Protein AF-A0AAP2CJ19-F1 (afdb_monomer)

Organism: NCBI:txid702568

Solvent-accessible surface area (backbone atoms only — not comparable to full-atom values): 12637 Å² total; per-residue (Å²): 129,87,70,61,45,78,48,34,38,37,46,25,40,39,57,85,52,49,66,70,51,48,59,54,48,52,52,53,40,70,70,36,53,67,52,98,90,29,57,33,30,54,42,78,73,46,81,58,91,52,36,44,32,30,33,43,37,36,56,43,82,47,69,47,81,44,74,40,79,89,79,72,40,82,42,74,44,79,44,80,45,79,46,76,34,43,39,38,32,34,41,86,78,20,32,40,38,37,44,53,56,86,84,48,48,72,70,49,51,59,52,55,46,66,70,47,51,85,86,36,56,81,44,74,44,83,42,29,32,45,56,44,52,64,40,49,72,76,48,92,62,49,71,44,50,44,36,42,31,28,54,73,37,72,45,96,88,68,52,70,38,75,43,70,53,75,41,92,45,55,70,59,54,53,54,49,46,73,74,45,34,85,37,33,40,32,33,35,35,36,39,46,51,98,89,47,64,38,37,37,38,27,20,62,86,35,44,41,36,42,36,26,42,70,93,50,42,69,61,54,48,52,56,49,52,54,52,73,72,109

Radius of gyration: 21.43 Å; Cα contacts (8 Å, |Δi|>4): 425; chains: 1; bounding box: 59×50×61 Å

Mean predicted aligned error: 6.61 Å

pLDDT: mean 88.13, std 7.91, range [45.91, 95.94]

Sequence (230 aa):
MDDFQTYTLFIFEIDSLSHEDISSLHDQFNSTNISHSFDYEFQKLMLSRSSLSGTLIKRTITSLKYFDIEEKIFSNRTIEIFSEVEFDIDTLNNLLIIYGSSVDIPKFKGVFKRILTKGKSLTPLNISPYVIYNKIKLTSIFFKIYKMSIQAYKHTEGAIGMFKPDISKNQIAKNLFEEYKHDVTKCLIYFTYDNFEFYTNFSKTGNLQIRCHEDDFLEIQKILIKTLII

Secondary structure (DSSP, 8-state):
----EEEEEEEEEESS--HHHHHHHHHHHHT--SSSS-SEEEEEEEE-SSEEEEEEEEEEEEEEEEEETTTTEEEEEEEEEEEEEEEEEETTTTEEEEES-TTTHHHHHHHHHHHHTTT--EEE----HHHHHHHHTTSS-EEEEEEEEEEEEE-TTS-EEEE--B-SSHHHHHHHHHHHGGGEEEEEEEEEETTEEEEEEEETTSEEEEEE-TTTHHHHHHHHHHHHH-

Foldseek 3Di:
DADKDKWKKWKKAKPQDDQVNQVVLLVVQCVDDCDPVAQKHWPPWDDDSFKTKTKIKGKDWDWDWDQDPVVRDTDTDIDIDIDMWIWMQGNVLRMIMIIDDPVCCVVCVVVCCVSSVPPMDIGTQQQAPLLLVVLVVVDPWDKDWFKWWFAFDADPVGDTGIDIDGDPDVVVVVVCCVVRPRRTAKIWMWTDDPNFTWIWMTGRVRMIMIIGDPVCVVVVVVVSVVSSSD

Nearest PDB structures (foldseek):
  6yfb-assembly1_AA  TM=2.783E-01  e=5.026E-01  Leviviridae sp.
  3ub1-assembly1_A  TM=2.017E-01  e=8.132E-02  Clostridium perfringens
  6i97-assembly1_A  TM=2.271E-01  e=4.830E+00  Pseudomonas aeruginosa
  8a60-assembly1_A  TM=2.333E-01  e=9.899E+00  Escherichia coli K-12

Structure (mmCIF, N/CA/C/O backbone):
data_AF-A0AAP2CJ19-F1
#
_entry.id   AF-A0AAP2CJ19-F1
#
loop_
_atom_site.group_PDB
_atom_site.id
_atom_site.type_symbol
_atom_site.label_atom_id
_atom_site.label_alt_id
_atom_site.label_comp_id
_atom_site.label_asym_id
_atom_site.label_entity_id
_atom_site.label_seq_id
_atom_site.pdbx_PDB_ins_code
_atom_site.Cartn_x
_atom_site.Cartn_y
_atom_site.Cartn_z
_atom_site.occupancy
_atom_site.B_iso_or_equiv
_atom_site.auth_seq_id
_atom_site.auth_comp_id
_atom_site.auth_asym_id
_atom_site.auth_atom_id
_atom_site.pdbx_PDB_model_num
ATOM 1 N N . MET A 1 1 ? -15.961 -22.041 -0.976 1.00 45.91 1 MET A N 1
ATOM 2 C CA . MET A 1 1 ? -14.587 -21.655 -0.607 1.00 45.91 1 MET A CA 1
ATOM 3 C C . MET A 1 1 ? -14.540 -20.194 -0.980 1.00 45.91 1 MET A C 1
ATOM 5 O O . MET A 1 1 ? -14.604 -19.918 -2.167 1.00 45.91 1 MET A O 1
ATOM 9 N N . ASP A 1 2 ? -14.655 -19.290 -0.011 1.00 58.12 2 ASP A N 1
ATOM 10 C CA . ASP A 1 2 ? -14.785 -17.864 -0.324 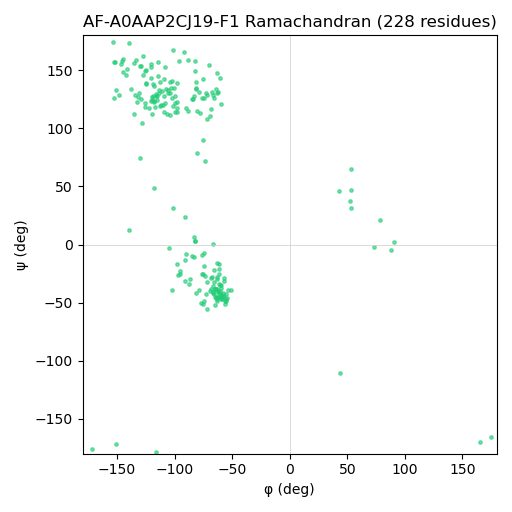1.00 58.12 2 ASP A CA 1
ATOM 11 C C . ASP A 1 2 ? -13.449 -17.378 -0.880 1.00 58.12 2 ASP A C 1
ATOM 13 O O . ASP A 1 2 ? -12.431 -17.389 -0.180 1.00 58.12 2 ASP A O 1
ATOM 17 N N . ASP A 1 3 ? -13.440 -17.058 -2.172 1.00 77.94 3 ASP A N 1
ATOM 18 C CA . ASP A 1 3 ? -12.224 -16.793 -2.935 1.00 77.94 3 ASP A CA 1
ATOM 19 C C . ASP A 1 3 ? -11.762 -15.356 -2.667 1.00 77.94 3 ASP A C 1
ATOM 21 O O . ASP A 1 3 ? -12.052 -14.411 -3.398 1.00 77.94 3 ASP A O 1
ATOM 25 N N . PHE A 1 4 ? -11.127 -15.175 -1.510 1.00 88.94 4 PHE A N 1
ATOM 26 C CA . PHE A 1 4 ? -10.546 -13.905 -1.092 1.00 88.94 4 PHE A CA 1
ATOM 27 C C . PHE A 1 4 ? -9.106 -13.805 -1.604 1.00 88.94 4 PHE A C 1
ATOM 29 O O . PHE A 1 4 ? -8.225 -14.525 -1.118 1.00 88.94 4 PHE A O 1
ATOM 36 N N . GLN A 1 5 ? -8.843 -12.852 -2.493 1.00 93.06 5 GLN A N 1
ATOM 37 C CA . GLN A 1 5 ? -7.500 -12.493 -2.948 1.00 93.06 5 GLN A CA 1
ATOM 38 C C . GLN A 1 5 ? -6.876 -11.433 -2.038 1.00 93.06 5 GLN A C 1
ATOM 40 O O . GLN A 1 5 ? -7.577 -10.752 -1.295 1.00 93.06 5 GLN A O 1
ATOM 45 N N . THR A 1 6 ? -5.543 -11.320 -2.037 1.00 93.81 6 THR A N 1
ATOM 46 C CA . THR A 1 6 ? -4.819 -10.298 -1.260 1.00 93.81 6 THR A CA 1
ATOM 47 C C . THR A 1 6 ? -4.056 -9.369 -2.189 1.00 93.81 6 THR A C 1
ATOM 49 O O . THR A 1 6 ? -3.103 -9.784 -2.842 1.00 93.81 6 THR A O 1
ATOM 52 N N . TYR A 1 7 ? -4.409 -8.093 -2.153 1.00 93.38 7 TYR A N 1
ATOM 53 C CA . TYR A 1 7 ? -3.763 -7.018 -2.889 1.00 93.38 7 TYR A CA 1
ATOM 54 C C . TYR A 1 7 ? -2.870 -6.226 -1.942 1.00 93.38 7 TYR A C 1
ATOM 56 O O . TYR A 1 7 ? -3.267 -5.911 -0.821 1.00 93.38 7 TYR A O 1
ATOM 64 N N . THR A 1 8 ? -1.649 -5.909 -2.367 1.00 92.56 8 THR A N 1
ATOM 65 C CA . THR A 1 8 ? -0.731 -5.061 -1.596 1.00 92.56 8 THR A CA 1
ATOM 66 C C . THR A 1 8 ? -0.475 -3.774 -2.364 1.00 92.56 8 THR A C 1
ATOM 68 O O . THR A 1 8 ? -0.054 -3.807 -3.516 1.00 92.56 8 THR A O 1
ATOM 71 N N . LEU A 1 9 ? -0.733 -2.650 -1.704 1.00 92.94 9 LEU A N 1
ATOM 72 C CA . LEU A 1 9 ? -0.681 -1.315 -2.267 1.00 92.94 9 LEU A CA 1
ATOM 73 C C . LEU A 1 9 ? 0.330 -0.467 -1.503 1.00 92.94 9 LEU A C 1
ATOM 75 O O . LEU A 1 9 ? 0.448 -0.535 -0.272 1.00 92.94 9 LEU A O 1
ATOM 79 N N . PHE A 1 10 ? 1.014 0.383 -2.254 1.00 91.50 10 PHE A N 1
ATOM 80 C CA . PHE A 1 10 ? 1.878 1.429 -1.739 1.00 91.50 10 PHE A CA 1
ATOM 81 C C . PHE A 1 10 ? 1.440 2.745 -2.339 1.00 91.50 10 PHE A C 1
ATOM 83 O O . PHE A 1 10 ? 1.397 2.892 -3.558 1.00 91.50 10 PHE A O 1
ATOM 90 N N . ILE A 1 11 ? 1.097 3.679 -1.465 1.00 92.12 11 ILE A N 1
ATOM 91 C CA . ILE A 1 11 ? 0.468 4.932 -1.853 1.00 92.12 11 ILE A CA 1
ATOM 92 C C . ILE A 1 11 ? 1.446 6.058 -1.556 1.00 92.12 11 ILE A C 1
ATOM 94 O O . ILE A 1 11 ? 2.009 6.144 -0.461 1.00 92.12 11 ILE A O 1
ATOM 98 N N . PHE A 1 12 ? 1.652 6.909 -2.547 1.00 91.12 12 PHE A N 1
ATOM 99 C CA . PHE A 1 12 ? 2.496 8.083 -2.465 1.00 91.12 12 PHE A CA 1
ATOM 100 C C . PHE A 1 12 ? 1.680 9.308 -2.852 1.00 91.12 12 PHE A C 1
ATOM 102 O O . PHE A 1 12 ? 0.918 9.261 -3.810 1.00 91.12 12 PHE A O 1
ATOM 109 N N . GLU A 1 13 ? 1.868 10.398 -2.130 1.00 91.31 13 GLU A N 1
ATOM 110 C CA . GLU A 1 13 ? 1.397 11.718 -2.519 1.00 91.31 13 GLU A CA 1
ATOM 111 C C . GLU A 1 13 ? 2.392 12.317 -3.517 1.00 91.31 13 GLU A C 1
ATOM 113 O O . GLU A 1 13 ? 3.613 12.152 -3.382 1.00 91.31 13 GLU A O 1
ATOM 118 N N . ILE A 1 14 ? 1.858 12.990 -4.531 1.00 90.12 14 ILE A N 1
ATOM 119 C CA . ILE A 1 14 ? 2.620 13.771 -5.497 1.00 90.12 14 ILE A CA 1
ATOM 120 C C . ILE A 1 14 ? 2.266 15.244 -5.303 1.00 90.12 14 ILE A C 1
ATOM 122 O O . ILE A 1 14 ? 1.095 15.605 -5.255 1.00 90.12 14 ILE A O 1
ATOM 126 N N . ASP A 1 15 ? 3.260 16.123 -5.238 1.00 85.31 15 ASP A N 1
ATOM 127 C CA . ASP A 1 15 ? 2.973 17.551 -5.077 1.00 85.31 15 ASP A CA 1
ATOM 128 C C . ASP A 1 15 ? 2.299 18.144 -6.325 1.00 85.31 15 ASP A C 1
ATOM 130 O O . ASP A 1 15 ? 2.922 18.245 -7.381 1.00 85.31 15 ASP A O 1
ATOM 134 N N . SER A 1 16 ? 1.060 18.625 -6.178 1.00 74.38 16 SER A N 1
ATOM 135 C CA . SER A 1 16 ? 0.355 19.493 -7.137 1.00 74.38 16 SER A CA 1
ATOM 136 C C . SER A 1 16 ? 0.297 18.956 -8.576 1.00 74.38 16 SER A C 1
ATOM 138 O O . SER A 1 16 ? 0.867 19.576 -9.473 1.00 74.38 16 SER A O 1
ATOM 140 N N . LEU A 1 17 ? -0.376 17.833 -8.836 1.00 80.31 17 LEU A N 1
ATOM 141 C CA . LEU A 1 17 ? -0.548 17.291 -10.189 1.00 80.31 17 LEU A CA 1
ATOM 142 C C . LEU A 1 17 ? -1.721 17.973 -10.918 1.00 80.31 17 LEU A C 1
ATOM 144 O O . LEU A 1 17 ? -2.840 18.037 -10.420 1.00 80.31 17 LEU A O 1
ATOM 148 N N . SER A 1 18 ? -1.474 18.482 -12.121 1.00 73.00 18 SER A N 1
ATOM 149 C CA . SER A 1 18 ? -2.501 19.036 -13.009 1.00 73.00 18 SER A CA 1
ATOM 150 C C . SER A 1 18 ? -2.888 18.044 -14.111 1.00 73.00 18 SER A C 1
ATOM 152 O O . SER A 1 18 ? -2.203 17.050 -14.351 1.00 73.00 18 SER A O 1
ATOM 154 N N . HIS A 1 19 ? -3.979 18.312 -14.832 1.00 71.44 19 HIS A N 1
ATOM 155 C CA . HIS A 1 19 ? -4.336 17.494 -15.997 1.00 71.44 19 HIS A CA 1
ATOM 156 C C . HIS A 1 19 ? -3.268 17.583 -17.107 1.00 71.44 19 HIS A C 1
ATOM 158 O O . HIS A 1 19 ? -2.953 16.571 -17.734 1.00 71.44 19 HIS A O 1
ATOM 164 N N . GLU A 1 20 ? -2.678 18.761 -17.330 1.00 73.62 20 GLU A N 1
ATOM 165 C CA . GLU A 1 20 ? -1.582 18.939 -18.295 1.00 73.62 20 GLU A CA 1
ATOM 166 C C . GLU A 1 20 ? -0.354 18.094 -17.919 1.00 73.62 20 GLU A C 1
ATOM 168 O O . GLU A 1 20 ? 0.309 17.538 -18.799 1.00 73.62 20 GLU A O 1
ATOM 173 N N . ASP A 1 21 ? -0.107 17.915 -16.615 1.00 79.25 21 ASP A N 1
ATOM 174 C CA . ASP A 1 21 ? 0.949 17.029 -16.126 1.00 79.25 21 ASP A CA 1
ATOM 175 C C . ASP A 1 21 ? 0.695 15.569 -16.538 1.00 79.25 21 ASP A C 1
ATOM 177 O O . ASP A 1 21 ? 1.641 14.905 -16.953 1.00 79.25 21 ASP A O 1
ATOM 181 N N . ILE A 1 22 ? -0.549 15.062 -16.500 1.00 82.50 22 ILE A N 1
ATOM 182 C CA . ILE A 1 22 ? -0.827 13.670 -16.905 1.00 82.50 22 ILE A CA 1
ATOM 183 C C . ILE A 1 22 ? -0.499 13.444 -18.383 1.00 82.50 22 ILE A C 1
ATOM 185 O O . ILE A 1 22 ? 0.167 12.461 -18.700 1.00 82.50 22 ILE A O 1
ATOM 189 N N . SER A 1 23 ? -0.961 14.307 -19.293 1.00 84.25 23 SER A N 1
ATOM 190 C CA . SER A 1 23 ? -0.711 14.104 -20.730 1.00 84.25 23 SER A CA 1
ATOM 191 C C . SER A 1 23 ? 0.791 14.116 -21.029 1.00 84.25 23 SER A C 1
ATOM 193 O O . SER A 1 23 ? 1.296 13.242 -21.728 1.00 84.25 23 SER A O 1
ATOM 195 N N . SER A 1 24 ? 1.525 15.041 -20.403 1.00 84.94 24 SER A N 1
ATOM 196 C CA . SER A 1 24 ? 2.988 15.092 -20.480 1.00 84.94 24 SER A CA 1
ATOM 197 C C . SER A 1 24 ? 3.651 13.835 -19.902 1.00 84.94 24 SER A C 1
ATOM 199 O O . SER A 1 24 ? 4.607 13.319 -20.480 1.00 84.94 24 SER A O 1
ATOM 201 N N . LEU A 1 25 ? 3.146 13.305 -18.782 1.00 86.62 25 LEU A N 1
ATOM 202 C CA . LEU A 1 25 ? 3.643 12.062 -18.185 1.00 86.62 25 LEU A CA 1
ATOM 203 C C . LEU A 1 25 ? 3.369 10.849 -19.070 1.00 86.62 25 LEU A C 1
ATOM 205 O O . LEU A 1 25 ? 4.248 10.008 -19.218 1.00 86.62 25 LEU A O 1
ATOM 209 N N . HIS A 1 26 ? 2.192 10.772 -19.687 1.00 88.88 26 HIS A N 1
ATOM 210 C CA . HIS A 1 26 ? 1.846 9.710 -20.624 1.00 88.88 26 HIS A CA 1
ATOM 211 C C . HIS A 1 26 ? 2.813 9.689 -21.816 1.00 88.88 26 HIS A C 1
ATOM 213 O O . HIS A 1 26 ? 3.335 8.629 -22.166 1.00 88.88 26 HIS A O 1
ATOM 219 N N . ASP A 1 27 ? 3.124 10.850 -22.396 1.00 86.75 27 ASP A N 1
ATOM 220 C CA . ASP A 1 27 ? 4.087 10.950 -23.498 1.00 86.75 27 ASP A CA 1
ATOM 221 C C . ASP A 1 27 ? 5.510 10.585 -23.049 1.00 86.75 27 ASP A C 1
ATOM 223 O O . ASP A 1 27 ? 6.212 9.830 -23.727 1.00 86.75 27 ASP A O 1
ATOM 227 N N . GLN A 1 28 ? 5.930 11.050 -21.867 1.00 85.06 28 GLN A N 1
ATOM 228 C CA . GLN A 1 28 ? 7.221 10.682 -21.281 1.00 85.06 28 GLN A CA 1
ATOM 229 C C . GLN A 1 28 ? 7.321 9.171 -21.033 1.00 85.06 28 GLN A C 1
ATOM 231 O O . GLN A 1 28 ? 8.327 8.559 -21.396 1.00 85.06 28 GLN A O 1
ATOM 236 N N . PHE A 1 29 ? 6.283 8.548 -20.473 1.00 88.31 29 PHE A N 1
ATOM 237 C CA . PHE A 1 29 ? 6.252 7.109 -20.221 1.00 88.31 29 PHE A CA 1
ATOM 238 C C . PHE A 1 29 ? 6.315 6.314 -21.529 1.00 88.31 29 PHE A C 1
ATOM 240 O O . PHE A 1 29 ? 7.146 5.416 -21.628 1.00 88.31 29 PHE A O 1
ATOM 247 N N . ASN A 1 30 ? 5.549 6.699 -22.558 1.00 85.94 30 ASN A N 1
ATOM 248 C CA . ASN A 1 30 ? 5.613 6.074 -23.888 1.00 85.94 30 ASN A CA 1
ATOM 249 C C . ASN A 1 30 ? 6.974 6.241 -24.578 1.00 85.94 30 ASN A C 1
ATOM 251 O O . ASN A 1 30 ? 7.381 5.395 -25.370 1.00 85.94 30 ASN A O 1
ATOM 255 N N . SER A 1 31 ? 7.693 7.329 -24.291 1.00 82.75 31 SER A N 1
ATOM 256 C CA . SER A 1 31 ? 9.038 7.548 -24.834 1.00 82.75 31 SER A CA 1
ATOM 257 C C . SER A 1 31 ? 10.122 6.711 -24.139 1.00 82.75 31 SER A C 1
ATOM 259 O O . SER A 1 31 ? 11.263 6.676 -24.605 1.00 82.75 31 SER A O 1
ATOM 261 N N . THR A 1 32 ? 9.790 6.040 -23.029 1.00 80.50 32 THR A N 1
ATOM 262 C CA . THR A 1 32 ? 10.762 5.293 -22.229 1.00 80.50 32 THR A CA 1
ATOM 263 C C . THR A 1 32 ? 10.731 3.807 -22.569 1.00 80.50 32 THR A C 1
ATOM 265 O O . THR A 1 32 ? 9.765 3.117 -22.262 1.00 80.50 32 THR A O 1
ATOM 268 N N . ASN A 1 33 ? 11.825 3.304 -23.143 1.00 77.44 33 ASN A N 1
ATOM 269 C CA . ASN A 1 33 ? 12.000 1.893 -23.496 1.00 77.44 33 ASN A CA 1
ATOM 270 C C . ASN A 1 33 ? 13.274 1.318 -22.871 1.00 77.44 33 ASN A C 1
ATOM 272 O O . ASN A 1 33 ? 14.279 2.033 -22.732 1.00 77.44 33 ASN A O 1
ATOM 276 N N . ILE A 1 34 ? 13.262 0.012 -22.570 1.00 73.44 34 ILE A N 1
ATOM 277 C CA . ILE A 1 34 ? 14.457 -0.694 -22.100 1.00 73.44 34 ILE A CA 1
ATOM 278 C C . ILE A 1 34 ? 15.545 -0.583 -23.175 1.00 73.44 34 ILE A C 1
ATOM 280 O O . ILE A 1 34 ? 15.378 -0.987 -24.323 1.00 73.44 34 ILE A O 1
ATOM 284 N N . SER A 1 35 ? 16.681 -0.007 -22.800 1.00 71.56 35 SER A N 1
ATOM 285 C CA . SER A 1 35 ? 17.804 0.287 -23.693 1.00 71.56 35 SER A CA 1
ATOM 286 C C . SER A 1 35 ? 19.122 0.260 -22.912 1.00 71.56 35 SER A C 1
ATOM 288 O O . SER A 1 35 ? 19.161 -0.119 -21.742 1.00 71.56 35 SER A O 1
ATOM 290 N N . HIS A 1 36 ? 20.233 0.665 -23.531 1.00 60.06 36 HIS A N 1
ATOM 291 C CA . HIS A 1 36 ? 21.476 0.906 -22.786 1.00 60.06 36 HIS A CA 1
ATOM 292 C C . HIS A 1 36 ? 21.367 2.090 -21.810 1.00 60.06 36 HIS A C 1
ATOM 294 O O . HIS A 1 36 ? 22.142 2.172 -20.862 1.00 60.06 36 HIS A O 1
ATOM 300 N N . SER A 1 37 ? 20.418 3.004 -22.033 1.00 66.00 37 SER A N 1
ATOM 301 C CA . SER A 1 37 ? 20.230 4.209 -21.217 1.00 66.00 37 SER A CA 1
ATOM 302 C C . SER A 1 37 ? 19.177 4.032 -20.120 1.00 66.00 37 SER A C 1
ATOM 304 O O . SER A 1 37 ? 19.220 4.742 -19.114 1.00 66.00 37 SER A O 1
ATOM 306 N N . PHE A 1 38 ? 18.255 3.079 -20.287 1.00 71.00 38 PHE A N 1
ATOM 307 C CA . PHE A 1 38 ? 17.190 2.796 -19.328 1.00 71.00 38 PHE A CA 1
ATOM 308 C C . PHE A 1 38 ? 17.046 1.299 -19.076 1.00 71.00 38 PHE A C 1
ATOM 310 O O . PHE A 1 38 ? 16.849 0.514 -19.995 1.00 71.00 38 PHE A O 1
ATOM 317 N N . ASP A 1 39 ? 17.044 0.914 -17.805 1.00 86.25 39 ASP A N 1
ATOM 318 C CA . ASP A 1 39 ? 16.746 -0.458 -17.381 1.00 86.25 39 ASP A CA 1
ATOM 319 C C . ASP A 1 39 ? 15.253 -0.671 -17.094 1.00 86.25 39 ASP A C 1
ATOM 321 O O . ASP A 1 39 ? 14.888 -1.518 -16.281 1.00 86.25 39 ASP A O 1
ATOM 325 N N . TYR A 1 40 ? 14.374 0.145 -17.674 1.00 89.44 40 TYR A N 1
ATOM 326 C CA . TYR A 1 40 ? 12.936 0.062 -17.444 1.00 89.44 40 TYR A CA 1
ATOM 327 C C . TYR A 1 40 ? 12.129 0.564 -18.643 1.00 89.44 40 TYR A C 1
ATOM 329 O O . TYR A 1 40 ? 12.629 1.359 -19.436 1.00 89.44 40 TYR A O 1
ATOM 337 N N . GLU A 1 41 ? 10.881 0.117 -18.734 1.00 91.56 41 GLU A N 1
ATOM 338 C CA . GLU A 1 41 ? 9.890 0.549 -19.724 1.00 91.56 41 GLU A CA 1
ATOM 339 C C . GLU A 1 41 ? 8.486 0.558 -19.126 1.00 91.56 41 GLU A C 1
ATOM 341 O O . GLU A 1 41 ? 8.209 -0.137 -18.145 1.00 91.56 41 GLU A O 1
ATOM 346 N N . PHE A 1 42 ? 7.598 1.332 -19.741 1.00 91.12 42 PHE A N 1
ATOM 347 C CA . PHE A 1 42 ? 6.182 1.352 -19.402 1.00 91.12 42 PHE A CA 1
ATOM 348 C C . PHE A 1 42 ? 5.376 0.659 -20.495 1.00 91.12 42 PHE A C 1
ATOM 350 O O . PHE A 1 42 ? 5.562 0.918 -21.679 1.00 91.12 42 PHE A O 1
ATOM 357 N N . GLN A 1 43 ? 4.456 -0.207 -20.090 1.00 93.25 43 GLN A N 1
ATOM 358 C CA . GLN A 1 43 ? 3.565 -0.939 -20.978 1.00 93.25 43 GLN A CA 1
ATOM 359 C C . GLN A 1 43 ? 2.108 -0.754 -20.553 1.00 93.25 43 GLN A C 1
ATOM 361 O O . GLN A 1 43 ? 1.819 -0.377 -19.416 1.00 93.25 43 GLN A O 1
ATOM 366 N N . LYS A 1 44 ? 1.184 -1.062 -21.475 1.00 93.06 44 LYS A N 1
ATOM 367 C CA . LYS A 1 44 ? -0.271 -1.062 -21.231 1.00 93.06 44 LYS A CA 1
ATOM 368 C C . LYS A 1 44 ? -0.778 0.253 -20.615 1.00 93.06 44 LYS A C 1
ATOM 370 O O . LYS A 1 44 ? -1.652 0.243 -19.752 1.00 93.06 44 LYS A O 1
ATOM 375 N N . LEU A 1 45 ? -0.202 1.378 -21.039 1.00 93.62 45 LEU A N 1
ATOM 376 C CA . LEU A 1 45 ? -0.578 2.697 -20.543 1.00 93.62 45 LEU A CA 1
ATOM 377 C C . LEU A 1 45 ? -2.013 3.023 -20.961 1.00 93.62 45 LEU A C 1
ATOM 379 O O . LEU A 1 45 ? -2.358 2.962 -22.140 1.00 93.62 45 LEU A O 1
ATOM 383 N N . MET A 1 46 ? -2.838 3.370 -19.981 1.00 93.44 46 MET A N 1
ATOM 384 C CA . MET A 1 46 ? -4.229 3.763 -20.165 1.00 93.44 46 MET A CA 1
ATOM 385 C C . MET A 1 46 ? -4.413 5.158 -19.580 1.00 93.44 46 MET A C 1
ATOM 387 O O . MET A 1 46 ? -4.223 5.375 -18.383 1.00 93.44 46 MET A O 1
ATOM 391 N N . LEU A 1 47 ? -4.768 6.105 -20.445 1.00 91.00 47 LEU A N 1
ATOM 392 C CA . LEU A 1 47 ? -5.007 7.495 -20.083 1.00 91.00 47 LEU A CA 1
ATOM 393 C C . LEU A 1 47 ? -6.509 7.758 -19.950 1.00 91.00 47 LEU A C 1
ATOM 395 O O . LEU A 1 47 ? -7.280 7.500 -20.875 1.00 91.00 47 LEU A O 1
ATOM 399 N N . SER A 1 48 ? -6.915 8.329 -18.819 1.00 88.25 48 SER A N 1
ATOM 400 C CA . SER A 1 48 ? -8.249 8.887 -18.609 1.00 88.25 48 SER A CA 1
ATOM 401 C C . SER A 1 48 ? -8.170 10.402 -18.362 1.00 88.25 48 SER A C 1
ATOM 403 O O . SER A 1 48 ? -7.096 11.000 -18.394 1.00 88.25 48 SER A O 1
ATOM 405 N N . ARG A 1 49 ? -9.315 11.056 -18.115 1.00 82.44 49 ARG A N 1
ATOM 406 C CA . ARG A 1 49 ? -9.352 12.502 -17.807 1.00 82.44 49 ARG A CA 1
ATOM 407 C C . ARG A 1 49 ? -8.617 12.863 -16.518 1.00 82.44 49 ARG A C 1
ATOM 409 O O . ARG A 1 49 ? -8.177 13.995 -16.365 1.00 82.44 49 ARG A O 1
ATOM 416 N N . SER A 1 50 ? -8.546 11.937 -15.569 1.00 86.06 50 SER A N 1
ATOM 417 C CA . SER A 1 50 ? -7.990 12.216 -14.245 1.00 86.06 50 SER A CA 1
ATOM 418 C C . SER A 1 50 ? -7.124 11.092 -13.698 1.00 86.06 50 SER A C 1
ATOM 420 O O . SER A 1 50 ? -6.800 11.083 -12.513 1.00 86.06 50 SER A O 1
ATOM 422 N N . SER A 1 51 ? -6.767 10.132 -14.546 1.00 90.75 51 SER A N 1
ATOM 423 C CA . SER A 1 51 ? -5.872 9.061 -14.156 1.00 90.75 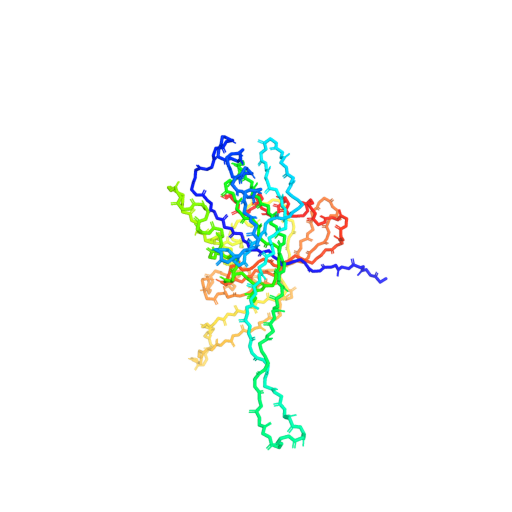51 SER A CA 1
ATOM 424 C C . SER A 1 51 ? -4.978 8.590 -15.292 1.00 90.75 51 SER A C 1
ATOM 426 O O . SER A 1 51 ? -5.314 8.724 -16.472 1.00 90.75 51 SER A O 1
ATOM 428 N N . LEU A 1 52 ? -3.837 8.026 -14.913 1.00 92.88 52 LEU A N 1
ATOM 429 C CA . LEU A 1 52 ? -2.916 7.328 -15.797 1.00 92.88 52 LEU A CA 1
ATOM 430 C C . LEU A 1 52 ? -2.472 6.040 -15.117 1.00 92.88 52 LEU A C 1
ATOM 432 O O . LEU A 1 52 ? -1.732 6.078 -14.135 1.00 92.88 52 LEU A O 1
ATOM 436 N N . SER A 1 53 ? -2.888 4.912 -15.678 1.00 94.88 53 SER A N 1
ATOM 437 C CA . SER A 1 53 ? -2.540 3.586 -15.179 1.00 94.88 53 SER A CA 1
ATOM 438 C C . SER A 1 53 ? -1.680 2.829 -16.181 1.00 94.88 53 SER A C 1
ATOM 440 O O . SER A 1 53 ? -1.727 3.094 -17.383 1.00 94.88 53 SER A O 1
ATOM 442 N N . GLY A 1 54 ? -0.922 1.847 -15.709 1.00 95.06 54 GLY A N 1
ATOM 443 C CA . GLY A 1 54 ? -0.184 0.946 -16.585 1.00 95.06 54 GLY A CA 1
ATOM 444 C C . GLY A 1 54 ? 0.709 -0.017 -15.823 1.00 95.06 54 GLY A C 1
ATOM 445 O O . GLY A 1 54 ? 0.607 -0.166 -14.605 1.00 95.06 54 GLY A O 1
ATOM 446 N N . THR A 1 55 ? 1.618 -0.655 -16.552 1.00 94.12 55 THR A N 1
ATOM 447 C CA . THR A 1 55 ? 2.603 -1.586 -16.001 1.00 94.12 55 THR A CA 1
ATOM 448 C C . THR A 1 55 ? 4.002 -1.022 -16.210 1.00 94.12 55 THR A C 1
ATOM 450 O O . THR A 1 55 ? 4.376 -0.667 -17.323 1.00 94.12 55 THR A O 1
ATOM 453 N N . LEU A 1 56 ? 4.796 -0.944 -15.148 1.00 92.25 56 LEU A N 1
ATOM 454 C CA . LEU A 1 56 ? 6.213 -0.612 -15.217 1.00 92.25 56 LEU A CA 1
ATOM 455 C C . LEU A 1 56 ? 7.025 -1.904 -15.139 1.00 92.25 56 LEU A C 1
ATOM 457 O O . LEU A 1 56 ? 6.950 -2.639 -14.156 1.00 92.25 56 LEU A O 1
ATOM 461 N N . ILE A 1 57 ? 7.838 -2.153 -16.158 1.00 91.50 57 ILE A N 1
ATOM 462 C CA . ILE A 1 57 ? 8.764 -3.280 -16.207 1.00 91.50 57 ILE A CA 1
ATOM 463 C C . ILE A 1 57 ? 10.164 -2.757 -15.931 1.00 91.50 57 ILE A C 1
ATOM 465 O O . ILE A 1 57 ? 10.616 -1.785 -16.531 1.00 91.50 57 ILE A O 1
ATOM 469 N N . LYS A 1 58 ? 10.875 -3.408 -15.015 1.00 88.81 58 LYS A N 1
ATOM 470 C CA . LYS A 1 58 ? 12.265 -3.112 -14.684 1.00 88.81 58 LYS A CA 1
ATOM 471 C C . LYS A 1 58 ? 13.139 -4.331 -14.925 1.00 88.81 58 LYS A C 1
ATOM 473 O O . LYS A 1 58 ? 12.936 -5.379 -14.310 1.00 88.81 58 LYS A O 1
ATOM 478 N N . ARG A 1 59 ? 14.162 -4.142 -15.750 1.00 89.00 59 ARG A N 1
ATOM 479 C CA . ARG A 1 59 ? 15.270 -5.069 -15.958 1.00 89.00 59 ARG A CA 1
ATOM 480 C C . ARG A 1 59 ? 16.297 -4.901 -14.840 1.00 89.00 59 ARG A C 1
ATOM 482 O O . ARG A 1 59 ? 16.682 -3.794 -14.476 1.00 89.00 59 ARG A O 1
ATOM 489 N N . THR A 1 60 ? 16.759 -6.014 -14.291 1.00 86.88 60 THR A N 1
ATOM 490 C CA . THR A 1 60 ? 17.864 -6.076 -13.333 1.00 86.88 60 THR A CA 1
ATOM 491 C C . THR A 1 60 ? 18.897 -7.061 -13.856 1.00 86.88 60 THR A C 1
ATOM 493 O O . THR A 1 60 ? 18.604 -8.245 -14.007 1.00 86.88 60 THR A O 1
ATOM 496 N N . ILE A 1 61 ? 20.110 -6.579 -14.119 1.00 87.88 61 ILE A N 1
ATOM 497 C CA . ILE A 1 61 ? 21.238 -7.428 -14.508 1.00 87.88 61 ILE A CA 1
ATOM 498 C C . ILE A 1 61 ? 21.871 -7.981 -13.230 1.00 87.88 61 ILE A C 1
ATOM 500 O O . ILE A 1 61 ? 22.220 -7.226 -12.322 1.00 87.8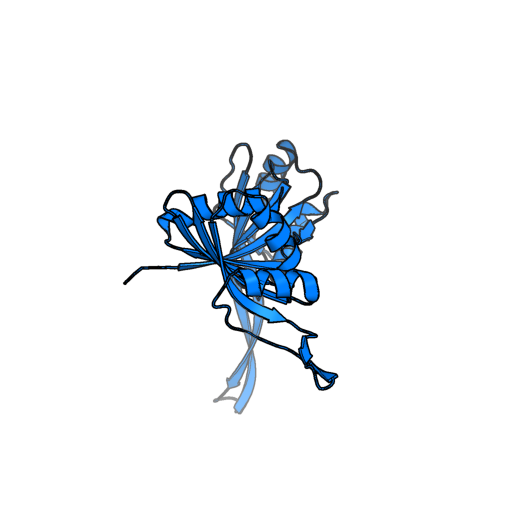8 61 ILE A O 1
ATOM 504 N N . THR A 1 62 ? 22.002 -9.301 -13.138 1.00 89.44 62 THR A N 1
ATOM 505 C CA . THR A 1 62 ? 22.634 -9.972 -11.997 1.00 89.44 62 THR A CA 1
ATOM 506 C C . THR A 1 62 ? 23.508 -11.135 -12.459 1.00 89.44 62 THR A C 1
ATOM 508 O O . THR A 1 62 ? 23.551 -11.463 -13.640 1.00 89.44 62 THR A O 1
ATOM 511 N N . SER A 1 63 ? 24.244 -11.750 -11.539 1.00 89.69 63 SER A N 1
ATOM 512 C CA . SER A 1 63 ? 25.128 -12.879 -11.826 1.00 89.69 63 SER A CA 1
ATOM 513 C C . SER A 1 63 ? 24.706 -14.102 -11.029 1.00 89.69 63 SER A C 1
ATOM 515 O O . SER A 1 63 ? 24.621 -14.042 -9.800 1.00 89.69 63 SER A O 1
ATOM 517 N N . LEU A 1 64 ? 24.512 -15.223 -11.715 1.00 90.50 64 LEU A N 1
ATOM 518 C CA . LEU A 1 64 ? 24.288 -16.517 -11.092 1.00 90.50 64 LEU A CA 1
ATOM 519 C C . LEU A 1 64 ? 25.606 -17.291 -11.052 1.00 90.50 64 LEU A C 1
ATOM 521 O O . LEU A 1 64 ? 26.236 -17.516 -12.088 1.00 90.50 64 LEU A O 1
ATOM 525 N N . LYS A 1 65 ? 26.024 -17.688 -9.847 1.00 91.19 65 LYS A N 1
ATOM 526 C CA . LYS A 1 65 ? 27.156 -18.599 -9.662 1.00 91.19 65 LYS A CA 1
ATOM 527 C C . LYS A 1 65 ? 26.719 -20.004 -10.033 1.00 91.19 65 LYS A C 1
ATOM 529 O O . LYS A 1 65 ? 25.752 -20.510 -9.468 1.00 91.19 65 LYS A O 1
ATOM 534 N N . TYR A 1 66 ? 27.450 -20.635 -10.935 1.00 89.81 66 TYR A N 1
ATOM 535 C CA . TYR A 1 66 ? 27.285 -22.046 -11.247 1.00 89.81 66 TYR A CA 1
ATOM 536 C C . TYR A 1 66 ? 28.644 -22.735 -11.199 1.00 89.81 66 TYR A C 1
ATOM 538 O O . TYR A 1 66 ? 29.690 -22.102 -11.348 1.00 89.81 66 TYR A O 1
ATOM 546 N N . PHE A 1 67 ? 28.625 -24.032 -10.921 1.00 92.56 67 PHE A N 1
ATOM 547 C CA . PHE A 1 67 ? 29.825 -24.847 -10.985 1.00 92.56 67 PHE A CA 1
ATOM 548 C C . PHE A 1 67 ? 29.945 -25.405 -12.399 1.00 92.56 67 PHE A C 1
ATOM 550 O O . PHE A 1 67 ? 29.053 -26.119 -12.859 1.00 92.56 67 PHE A O 1
ATOM 557 N N . ASP A 1 68 ? 31.015 -25.034 -13.089 1.00 89.94 68 ASP A N 1
ATOM 558 C CA . ASP A 1 68 ? 31.358 -25.600 -14.381 1.00 89.94 68 ASP A CA 1
ATOM 559 C C . ASP A 1 68 ? 31.984 -26.978 -14.150 1.00 89.94 68 ASP A C 1
ATOM 561 O O . ASP A 1 68 ? 33.035 -27.096 -13.518 1.00 89.94 68 ASP A O 1
ATOM 565 N N . ILE A 1 69 ? 31.297 -28.032 -14.590 1.00 89.44 69 ILE A N 1
ATOM 566 C CA . ILE A 1 69 ? 31.727 -29.414 -14.350 1.00 89.44 69 ILE A CA 1
ATOM 567 C C . ILE A 1 69 ? 32.953 -29.757 -15.208 1.00 89.44 69 ILE A C 1
ATOM 569 O O . ILE A 1 69 ? 33.794 -30.540 -14.762 1.00 89.44 69 ILE A O 1
ATOM 573 N N . GLU A 1 70 ? 33.066 -29.171 -16.403 1.00 91.88 70 GLU A N 1
ATOM 574 C CA . GLU A 1 70 ? 34.157 -29.441 -17.342 1.00 91.88 70 GLU A CA 1
ATOM 575 C C . GLU A 1 70 ? 35.445 -28.772 -16.858 1.00 91.88 70 GLU A C 1
ATOM 577 O O . GLU A 1 70 ? 36.475 -29.431 -16.706 1.00 91.88 70 GLU A O 1
ATOM 582 N N . GLU A 1 71 ? 35.353 -27.494 -16.495 1.00 91.31 71 GLU A N 1
ATOM 583 C CA . GLU A 1 71 ? 36.493 -26.698 -16.026 1.00 91.31 71 GLU A CA 1
ATOM 584 C C . GLU A 1 71 ? 36.765 -26.860 -14.516 1.00 91.31 71 GLU A C 1
ATOM 586 O O . GLU A 1 71 ? 37.793 -26.418 -14.005 1.00 91.31 71 GLU A O 1
ATOM 591 N N . LYS A 1 72 ? 35.858 -27.512 -13.772 1.00 90.69 72 LYS A N 1
ATOM 592 C CA . LYS A 1 72 ? 35.904 -27.696 -12.305 1.00 90.69 72 LYS A CA 1
ATOM 593 C C . LYS A 1 72 ? 36.067 -26.388 -11.518 1.00 90.69 72 LYS A C 1
ATOM 595 O O . LYS A 1 72 ? 36.645 -26.380 -10.427 1.00 90.69 72 LYS A O 1
ATOM 600 N N . ILE A 1 73 ? 35.536 -25.286 -12.040 1.00 93.75 73 ILE A N 1
ATOM 601 C CA . ILE A 1 73 ? 35.592 -23.957 -11.418 1.00 93.75 73 ILE A CA 1
ATOM 602 C C . ILE A 1 73 ? 34.193 -23.409 -11.147 1.00 93.75 73 ILE A C 1
ATOM 604 O O . ILE A 1 73 ? 33.216 -23.749 -11.812 1.00 93.75 73 ILE A O 1
ATOM 608 N N . PHE A 1 74 ? 34.094 -22.510 -10.169 1.00 91.06 74 PHE A N 1
ATOM 609 C CA . PHE A 1 74 ? 32.900 -21.687 -10.011 1.00 91.06 74 PHE A CA 1
ATOM 610 C C . PHE A 1 74 ? 32.953 -20.521 -10.997 1.00 91.06 74 PHE A C 1
ATOM 612 O O . PHE A 1 74 ? 33.798 -19.635 -10.868 1.00 91.06 74 PHE A O 1
ATOM 619 N N . SER A 1 75 ? 32.012 -20.510 -11.935 1.00 90.38 75 SER A N 1
ATOM 620 C CA . SER A 1 75 ? 31.859 -19.475 -12.953 1.00 90.38 75 SER A CA 1
ATOM 621 C C . SER A 1 75 ? 30.628 -18.615 -12.666 1.00 90.38 75 SER A C 1
ATOM 623 O O . SER A 1 75 ? 29.659 -19.048 -12.035 1.00 90.38 75 SER A O 1
ATOM 625 N N . ASN A 1 76 ? 30.663 -17.363 -13.121 1.00 91.19 76 ASN A N 1
ATOM 626 C CA . ASN A 1 76 ? 29.525 -16.453 -13.047 1.00 91.19 76 ASN A CA 1
ATOM 627 C C . ASN A 1 76 ? 28.870 -16.361 -14.421 1.00 91.19 76 ASN A C 1
ATOM 629 O O . ASN A 1 76 ? 29.522 -15.997 -15.396 1.00 91.19 76 ASN A O 1
ATOM 633 N N . ARG A 1 77 ? 27.565 -16.617 -14.485 1.00 89.50 77 ARG A N 1
ATOM 634 C CA . ARG A 1 77 ? 26.752 -16.308 -15.659 1.00 89.50 77 ARG A CA 1
ATOM 635 C C . ARG A 1 77 ? 25.967 -15.036 -15.395 1.00 89.50 77 ARG A C 1
ATOM 637 O O . ARG A 1 77 ? 25.154 -15.001 -14.472 1.00 89.50 77 ARG A O 1
ATOM 644 N N . THR A 1 78 ? 26.185 -14.008 -16.207 1.00 91.50 78 THR A N 1
ATOM 645 C CA . THR A 1 78 ? 25.316 -12.828 -16.208 1.00 91.50 78 THR A CA 1
ATOM 646 C C . THR A 1 78 ? 23.939 -13.229 -16.729 1.00 91.50 78 THR A C 1
ATOM 648 O O . THR A 1 78 ? 23.827 -13.866 -17.776 1.00 91.50 78 THR A O 1
ATOM 651 N N . ILE A 1 79 ? 22.900 -12.880 -15.980 1.00 90.56 79 ILE A N 1
ATOM 652 C CA . ILE A 1 79 ? 21.500 -13.099 -16.329 1.00 90.56 79 ILE A CA 1
ATOM 653 C C . ILE A 1 79 ? 20.722 -11.793 -16.179 1.00 90.56 79 ILE A C 1
ATOM 655 O O . ILE A 1 79 ? 21.076 -10.922 -15.380 1.00 90.56 79 ILE A O 1
ATOM 659 N N . GLU A 1 80 ? 19.638 -11.680 -16.932 1.00 90.25 80 GLU A N 1
ATOM 660 C CA . GLU A 1 80 ? 18.695 -10.572 -16.835 1.00 90.25 80 GLU A CA 1
ATOM 661 C C . GLU A 1 80 ? 17.421 -11.058 -16.145 1.00 90.25 80 GLU A C 1
ATOM 663 O O . GLU A 1 80 ? 16.863 -12.094 -16.506 1.00 90.25 80 GLU A O 1
ATOM 668 N N . ILE A 1 81 ? 16.972 -10.319 -15.133 1.00 88.88 81 ILE A N 1
ATOM 669 C CA . ILE A 1 81 ? 15.722 -10.577 -14.420 1.00 88.88 81 ILE A CA 1
ATOM 670 C C . ILE A 1 81 ? 14.788 -9.405 -14.675 1.00 88.88 81 ILE A C 1
ATOM 672 O O . ILE A 1 81 ? 15.150 -8.253 -14.428 1.00 88.88 81 ILE A O 1
ATOM 676 N N . PHE A 1 82 ? 13.577 -9.706 -15.126 1.00 88.62 82 PHE A N 1
ATOM 677 C CA . PHE A 1 82 ? 12.524 -8.721 -15.317 1.00 88.62 82 PHE A CA 1
ATOM 678 C C . PHE A 1 82 ? 11.556 -8.790 -14.140 1.00 88.62 82 PHE A C 1
ATOM 680 O O . PHE A 1 82 ? 11.176 -9.866 -13.687 1.00 88.62 82 PHE A O 1
ATOM 687 N N . SER A 1 83 ? 11.204 -7.622 -13.621 1.00 88.25 83 SER A N 1
ATOM 688 C CA . SER A 1 83 ? 10.186 -7.450 -12.588 1.00 88.25 83 SER A CA 1
ATOM 689 C C . SER A 1 83 ? 9.156 -6.465 -13.098 1.00 88.25 83 SER A C 1
ATOM 691 O O . SER A 1 83 ? 9.538 -5.451 -13.682 1.00 88.25 83 SER A O 1
ATOM 693 N N . GLU A 1 84 ? 7.887 -6.746 -12.857 1.00 90.56 84 GLU A N 1
ATOM 694 C CA . GLU A 1 84 ? 6.778 -5.902 -13.280 1.00 90.56 84 GLU A CA 1
ATOM 695 C C . GLU A 1 84 ? 5.961 -5.439 -12.081 1.00 90.56 84 GLU A C 1
ATOM 697 O O . GLU A 1 84 ? 5.949 -6.072 -11.023 1.00 90.56 84 GLU A O 1
ATOM 702 N N . VAL A 1 85 ? 5.324 -4.291 -12.247 1.00 91.94 85 VAL A N 1
ATOM 703 C CA . VAL A 1 85 ? 4.476 -3.683 -11.236 1.00 91.94 85 VAL A CA 1
ATOM 704 C C . VAL A 1 85 ? 3.398 -2.869 -11.922 1.00 91.94 85 VAL A C 1
ATOM 706 O O . VAL A 1 85 ? 3.677 -2.087 -12.832 1.00 91.94 85 VAL A O 1
ATOM 709 N N . GLU A 1 86 ? 2.163 -3.039 -11.481 1.00 93.88 86 GLU A N 1
ATOM 710 C CA . GLU A 1 86 ? 1.075 -2.178 -11.917 1.00 93.88 86 GLU A CA 1
ATOM 711 C C . GLU A 1 86 ? 1.086 -0.890 -11.101 1.00 93.88 86 GLU A C 1
ATOM 713 O O . GLU A 1 86 ? 1.480 -0.862 -9.928 1.00 93.88 86 GLU A O 1
ATOM 718 N N . PHE A 1 87 ? 0.646 0.197 -11.719 1.00 94.06 87 PHE A N 1
ATOM 719 C CA . PHE A 1 87 ? 0.503 1.474 -11.046 1.00 94.06 87 PHE A CA 1
ATOM 720 C C . PHE A 1 87 ? -0.709 2.242 -11.562 1.00 94.06 87 PHE A C 1
ATOM 722 O O . PHE A 1 87 ? -1.185 2.018 -12.675 1.00 94.06 87 PHE A O 1
ATOM 729 N N . ASP A 1 88 ? -1.157 3.184 -10.743 1.00 94.06 88 ASP A N 1
ATOM 730 C CA . ASP A 1 88 ? -2.173 4.170 -11.082 1.00 94.06 88 ASP A CA 1
ATOM 731 C C . ASP A 1 88 ? -1.763 5.540 -10.535 1.00 94.06 88 ASP A C 1
ATOM 733 O O . ASP A 1 88 ? -1.306 5.654 -9.395 1.00 94.06 88 ASP A O 1
ATOM 737 N N . ILE A 1 89 ? -1.877 6.575 -11.360 1.00 92.81 89 ILE A N 1
ATOM 738 C CA . ILE A 1 89 ? -1.678 7.973 -10.977 1.00 92.81 89 ILE A CA 1
ATOM 739 C C . ILE A 1 89 ? -3.042 8.645 -11.012 1.00 92.81 89 ILE A C 1
ATOM 741 O O . ILE A 1 89 ? -3.635 8.724 -12.080 1.00 92.81 89 ILE A O 1
ATOM 745 N N . ASP A 1 90 ? -3.500 9.173 -9.883 1.00 90.62 90 ASP A N 1
ATOM 746 C CA . ASP A 1 90 ? -4.775 9.876 -9.725 1.00 90.62 90 ASP A CA 1
ATOM 747 C C . ASP A 1 90 ? -4.522 11.375 -9.510 1.00 90.62 90 ASP A C 1
ATOM 749 O O . ASP A 1 90 ? -3.964 11.773 -8.484 1.00 90.62 90 ASP A O 1
ATOM 753 N N . THR A 1 91 ? -4.933 12.230 -10.455 1.00 87.81 91 THR A N 1
ATOM 754 C CA . THR A 1 91 ? -4.802 13.694 -10.303 1.00 87.81 91 THR A CA 1
ATOM 755 C C . THR A 1 91 ? -5.814 14.313 -9.369 1.00 87.81 91 THR A C 1
ATOM 757 O O . THR A 1 91 ? -5.537 15.380 -8.831 1.00 87.81 91 THR A O 1
ATOM 760 N N . LEU A 1 92 ? -6.986 13.706 -9.175 1.00 88.31 92 LEU A N 1
ATOM 761 C CA . LEU A 1 92 ? -8.002 14.294 -8.300 1.00 88.31 92 LEU A CA 1
ATOM 762 C C . LEU A 1 92 ? -7.497 14.322 -6.862 1.00 88.31 92 LEU A C 1
ATOM 764 O O . LEU A 1 92 ? -7.717 15.293 -6.142 1.00 88.31 92 LEU A O 1
ATOM 768 N N . ASN A 1 93 ? -6.788 13.263 -6.478 1.00 89.62 93 ASN A N 1
ATOM 769 C CA . ASN A 1 93 ? -6.236 13.092 -5.142 1.00 89.62 93 ASN A CA 1
ATOM 770 C C . ASN A 1 93 ? -4.718 13.318 -5.074 1.00 89.62 93 ASN A C 1
ATOM 772 O O . ASN A 1 93 ? -4.148 13.269 -3.987 1.00 89.62 93 ASN A O 1
ATOM 776 N N . ASN A 1 94 ? -4.067 13.583 -6.210 1.00 90.75 94 ASN A N 1
ATOM 777 C CA . ASN A 1 94 ? -2.615 13.708 -6.342 1.00 90.75 94 ASN A CA 1
ATOM 778 C C . ASN A 1 94 ? -1.849 12.494 -5.792 1.00 90.75 94 ASN A C 1
ATOM 780 O O . ASN A 1 94 ? -0.884 12.638 -5.040 1.00 90.75 94 ASN A O 1
ATOM 784 N N . LEU A 1 95 ? -2.284 11.288 -6.153 1.00 92.62 95 LEU A N 1
ATOM 785 C CA . LEU A 1 95 ? -1.706 10.046 -5.651 1.00 92.62 95 LEU A CA 1
ATOM 786 C C . LEU A 1 95 ? -1.019 9.243 -6.753 1.00 92.62 95 LEU A C 1
ATOM 788 O O . LEU A 1 95 ? -1.499 9.169 -7.877 1.00 92.62 95 LEU A O 1
ATOM 792 N N . LEU A 1 96 ? 0.077 8.578 -6.394 1.00 92.69 96 LEU A N 1
ATOM 793 C CA . LEU A 1 96 ? 0.621 7.422 -7.098 1.00 92.69 96 LEU A CA 1
ATOM 794 C C . LEU A 1 96 ? 0.371 6.179 -6.251 1.00 92.69 96 LEU A C 1
ATOM 796 O O . LEU A 1 96 ? 0.848 6.075 -5.119 1.00 92.69 96 LEU A O 1
ATOM 800 N N . ILE A 1 97 ? -0.328 5.217 -6.829 1.00 93.25 97 ILE A N 1
ATOM 801 C CA . ILE A 1 97 ? -0.623 3.922 -6.237 1.00 93.25 97 ILE A CA 1
ATOM 802 C C . ILE A 1 97 ? 0.191 2.884 -6.993 1.00 93.25 97 ILE A C 1
ATOM 804 O O . ILE A 1 97 ? 0.161 2.826 -8.217 1.00 93.25 97 ILE A O 1
ATOM 808 N N . ILE A 1 98 ? 0.937 2.070 -6.258 1.00 92.94 98 ILE A N 1
ATOM 809 C CA . ILE A 1 98 ? 1.766 1.001 -6.805 1.00 92.94 98 ILE A CA 1
ATOM 810 C C . ILE A 1 98 ? 1.274 -0.330 -6.232 1.00 92.94 98 ILE A C 1
ATOM 812 O O . ILE A 1 98 ? 1.235 -0.489 -5.007 1.00 92.94 98 ILE A O 1
ATOM 816 N N . TYR A 1 99 ? 0.927 -1.277 -7.103 1.00 91.88 99 TYR A N 1
ATOM 817 C CA . TYR A 1 99 ? 0.397 -2.592 -6.732 1.00 91.88 99 TYR A CA 1
ATOM 818 C C . TYR A 1 99 ? 1.509 -3.638 -6.801 1.00 91.88 99 TYR A C 1
ATOM 820 O O . TYR A 1 99 ? 2.033 -3.931 -7.871 1.00 91.88 99 TYR A O 1
ATOM 828 N N . GLY A 1 100 ? 1.901 -4.215 -5.668 1.00 86.31 100 GLY A N 1
ATOM 829 C CA . GLY A 1 100 ? 2.975 -5.207 -5.665 1.00 86.31 100 GLY A CA 1
ATOM 830 C C . GLY A 1 100 ? 3.545 -5.513 -4.290 1.00 86.31 100 GLY A C 1
ATOM 831 O O . GLY A 1 100 ? 3.000 -5.123 -3.258 1.00 86.31 100 GLY A O 1
ATOM 832 N N . SER A 1 101 ? 4.660 -6.242 -4.258 1.00 78.88 101 SER A N 1
ATOM 833 C CA . SER A 1 101 ? 5.288 -6.662 -3.006 1.00 78.88 101 SER A CA 1
ATOM 834 C C . SER A 1 101 ? 6.178 -5.568 -2.400 1.00 78.88 101 SER A C 1
ATOM 836 O O . SER A 1 101 ? 6.711 -4.700 -3.090 1.00 78.88 101 SER A O 1
ATOM 838 N N . SER A 1 102 ? 6.440 -5.641 -1.091 1.00 74.12 102 SER A N 1
ATOM 839 C CA . SER A 1 102 ? 7.377 -4.722 -0.420 1.00 74.12 102 SER A CA 1
ATOM 840 C C . SER A 1 102 ? 8.814 -4.796 -0.941 1.00 74.12 102 SER A C 1
ATOM 842 O O . SER A 1 102 ? 9.581 -3.857 -0.737 1.00 74.12 102 SER A O 1
ATOM 844 N N . VAL A 1 103 ? 9.193 -5.900 -1.589 1.00 72.94 103 VAL A N 1
ATOM 845 C CA . VAL A 1 103 ? 10.531 -6.094 -2.173 1.00 72.94 103 VAL A CA 1
ATOM 846 C C . VAL A 1 103 ? 10.705 -5.255 -3.441 1.00 72.94 103 VAL A C 1
ATOM 848 O O . VAL A 1 103 ? 11.815 -4.846 -3.788 1.00 72.94 103 VAL A O 1
ATOM 851 N N . ASP A 1 104 ? 9.599 -4.966 -4.114 1.00 72.12 104 ASP A N 1
ATOM 852 C CA . ASP A 1 104 ? 9.577 -4.331 -5.422 1.00 72.12 104 ASP A CA 1
ATOM 853 C C . ASP A 1 104 ? 9.577 -2.805 -5.316 1.00 72.12 104 ASP A C 1
ATOM 855 O O . ASP A 1 104 ? 10.252 -2.112 -6.079 1.00 72.12 104 ASP A O 1
ATOM 859 N N . ILE A 1 105 ? 8.929 -2.258 -4.291 1.00 76.62 105 ILE A N 1
ATOM 860 C CA . ILE A 1 105 ? 8.750 -0.811 -4.124 1.00 76.62 105 ILE A CA 1
ATOM 861 C C . ILE A 1 105 ? 10.038 0.005 -4.135 1.00 76.62 105 ILE A C 1
ATOM 863 O O . ILE A 1 105 ? 10.079 1.001 -4.863 1.00 76.62 105 ILE A O 1
ATOM 867 N N . PRO A 1 106 ? 11.116 -0.361 -3.415 1.00 76.56 106 PRO A N 1
ATOM 868 C CA . PRO A 1 106 ? 12.358 0.401 -3.499 1.00 76.56 106 PRO A CA 1
ATOM 869 C C . PRO A 1 106 ? 12.920 0.443 -4.925 1.00 76.56 106 PRO A C 1
ATOM 871 O O . PRO A 1 106 ? 13.472 1.464 -5.343 1.00 76.56 106 PRO A O 1
ATOM 874 N N . LYS A 1 107 ? 12.747 -0.641 -5.697 1.00 76.25 107 LYS A N 1
ATOM 875 C CA . LYS A 1 107 ? 13.238 -0.739 -7.076 1.00 76.25 107 LYS A CA 1
ATOM 876 C C . LYS A 1 107 ? 12.480 0.210 -8.003 1.00 76.25 107 LYS A C 1
ATOM 878 O O . LYS A 1 107 ? 13.112 0.809 -8.878 1.00 76.25 107 LYS A O 1
ATOM 883 N N . PHE A 1 108 ? 11.173 0.356 -7.803 1.00 82.06 108 PHE A N 1
ATOM 884 C CA . PHE A 1 108 ? 10.291 1.134 -8.672 1.00 82.06 108 PHE A CA 1
ATOM 885 C C . PHE A 1 108 ? 10.157 2.600 -8.251 1.00 82.06 108 PHE A C 1
ATOM 887 O O . PHE A 1 108 ? 10.125 3.480 -9.110 1.00 82.06 108 PHE A O 1
ATOM 894 N N . LYS A 1 109 ? 10.241 2.908 -6.950 1.00 80.81 109 LYS A N 1
ATOM 895 C CA . LYS A 1 109 ? 10.245 4.289 -6.435 1.00 80.81 109 LYS A CA 1
ATOM 896 C C . LYS A 1 109 ? 11.328 5.154 -7.089 1.00 80.81 109 LYS A C 1
ATOM 898 O O . LYS A 1 109 ? 11.090 6.319 -7.389 1.00 80.81 109 LYS A O 1
ATOM 903 N N . GLY A 1 110 ? 12.515 4.595 -7.336 1.00 80.31 110 GLY A N 1
ATOM 904 C CA . GLY A 1 110 ? 13.599 5.308 -8.021 1.00 80.31 110 GLY A CA 1
ATOM 905 C C . GLY A 1 110 ? 13.307 5.624 -9.494 1.00 80.31 110 GLY A C 1
ATOM 906 O O . GLY A 1 110 ? 13.817 6.612 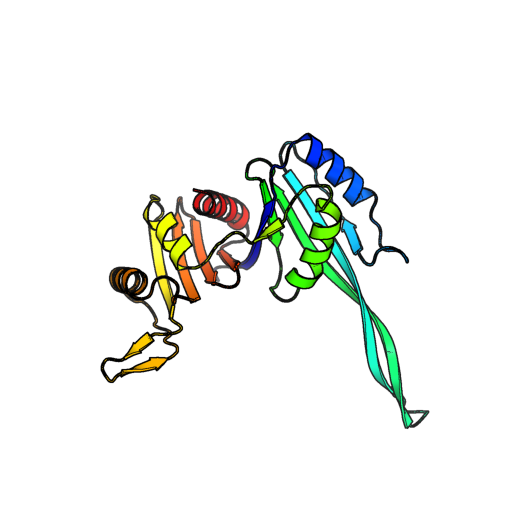-10.018 1.00 80.31 110 GLY A O 1
ATOM 907 N N . VAL A 1 111 ? 12.483 4.815 -10.164 1.00 85.38 111 VAL A N 1
ATOM 908 C CA . VAL A 1 111 ? 12.035 5.080 -11.538 1.00 85.38 111 VAL A CA 1
ATOM 909 C C . VAL A 1 111 ? 11.051 6.245 -11.543 1.00 85.38 111 VAL A C 1
ATOM 911 O O . VAL A 1 111 ? 11.339 7.264 -12.164 1.00 85.38 111 VAL A O 1
ATOM 914 N N . PHE A 1 112 ? 9.970 6.147 -10.761 1.00 85.94 112 PHE A N 1
ATOM 915 C CA . PHE A 1 112 ? 8.971 7.213 -10.655 1.00 85.94 112 PHE A CA 1
ATOM 916 C C . PHE A 1 112 ? 9.582 8.534 -10.198 1.00 85.94 112 PHE A C 1
ATOM 918 O O . PHE A 1 112 ? 9.302 9.568 -10.792 1.00 85.94 112 PHE A O 1
ATOM 925 N N . LYS A 1 113 ? 10.493 8.506 -9.213 1.00 81.38 113 LYS A N 1
ATOM 926 C CA . LYS A 1 113 ? 11.201 9.712 -8.772 1.00 81.38 113 LYS A CA 1
ATOM 927 C C . LYS A 1 113 ? 11.913 10.392 -9.942 1.00 81.38 113 LYS A C 1
ATOM 929 O O . LYS A 1 113 ? 11.724 11.582 -10.116 1.00 81.38 113 LYS A O 1
ATOM 934 N N . ARG A 1 114 ? 12.678 9.665 -10.767 1.00 79.62 114 ARG A N 1
ATOM 935 C CA . ARG A 1 114 ? 13.421 10.262 -11.897 1.00 79.62 114 ARG A CA 1
ATOM 936 C C . ARG A 1 114 ? 12.514 10.959 -12.911 1.00 79.62 114 ARG A C 1
ATOM 938 O O . ARG A 1 114 ? 12.890 12.007 -13.423 1.00 79.62 114 ARG A O 1
ATOM 945 N N . ILE A 1 115 ? 11.336 10.403 -13.174 1.00 77.62 115 ILE A N 1
ATOM 946 C CA . ILE A 1 115 ? 10.424 10.956 -14.181 1.00 77.62 115 ILE A CA 1
ATOM 947 C C . ILE A 1 115 ? 9.620 12.124 -13.601 1.00 77.62 115 ILE A C 1
ATOM 9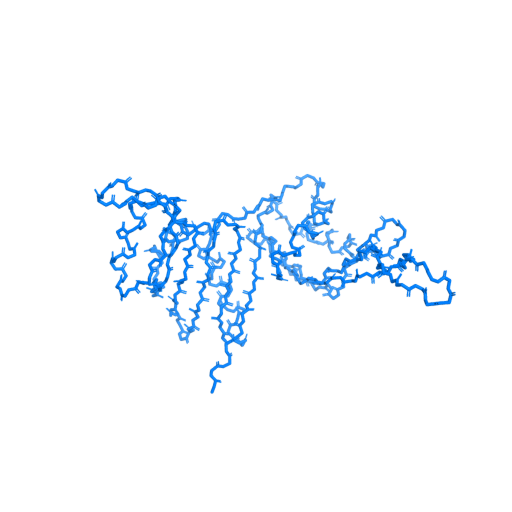49 O O . ILE A 1 115 ? 9.522 13.179 -14.217 1.00 77.62 115 ILE A O 1
ATOM 953 N N . LEU A 1 116 ? 9.146 11.991 -12.360 1.00 76.81 116 LEU A N 1
ATOM 954 C CA . LEU A 1 116 ? 8.366 13.026 -11.676 1.00 76.81 116 LEU A CA 1
ATOM 955 C C . LEU A 1 116 ? 9.228 14.225 -11.207 1.00 76.81 116 LEU A C 1
ATOM 957 O O . LEU A 1 116 ? 8.700 15.308 -10.976 1.00 76.81 116 LEU A O 1
ATOM 961 N N . THR A 1 117 ? 10.559 14.086 -11.093 1.00 59.75 117 THR A N 1
ATOM 962 C CA . THR A 1 117 ? 11.458 15.104 -10.492 1.00 59.75 117 THR A CA 1
ATOM 963 C C . THR A 1 117 ? 11.628 16.435 -11.229 1.00 59.75 117 THR A C 1
ATOM 965 O O . THR A 1 117 ? 12.327 17.306 -10.706 1.00 59.75 117 THR A O 1
ATOM 968 N N . LYS A 1 118 ? 10.987 16.684 -12.377 1.00 62.47 118 LYS A N 1
ATOM 969 C CA . LYS A 1 118 ? 10.880 18.065 -12.886 1.00 62.47 118 LYS A CA 1
ATOM 970 C C . LYS A 1 118 ? 9.866 18.851 -12.037 1.00 62.47 118 LYS A C 1
ATOM 972 O O . LYS A 1 118 ? 8.764 19.144 -12.477 1.00 62.47 118 LYS A O 1
ATOM 977 N N . GLY A 1 119 ? 10.250 19.176 -10.801 1.00 62.88 119 GLY A N 1
ATOM 978 C CA . GLY A 1 119 ? 9.519 20.076 -9.903 1.00 62.88 119 GLY A CA 1
ATOM 979 C C . GLY A 1 119 ? 8.478 19.439 -8.976 1.00 62.88 119 GLY A C 1
ATOM 980 O O . GLY A 1 119 ? 7.851 20.179 -8.227 1.00 62.88 119 GLY A O 1
ATOM 981 N N . LYS A 1 120 ? 8.297 18.112 -8.980 1.00 77.00 120 LYS A N 1
ATOM 982 C CA . LYS A 1 120 ? 7.326 17.421 -8.112 1.00 77.00 120 LYS A CA 1
ATOM 983 C C . LYS A 1 120 ? 8.050 16.547 -7.084 1.00 77.00 120 LYS A C 1
ATOM 985 O O . LYS A 1 120 ? 9.046 15.893 -7.415 1.00 77.00 120 LYS A O 1
ATOM 990 N N . SER A 1 121 ? 7.568 16.523 -5.841 1.00 83.25 121 SER A N 1
ATOM 991 C CA . SER A 1 121 ? 8.046 15.581 -4.823 1.00 83.25 121 SER A CA 1
ATOM 992 C C . SER A 1 121 ? 7.139 14.347 -4.740 1.00 83.25 121 SER A C 1
ATOM 994 O O . SER A 1 121 ? 6.006 14.370 -5.214 1.00 83.25 121 SER A O 1
ATOM 996 N N . LEU A 1 122 ? 7.687 13.247 -4.211 1.00 87.69 122 LEU A N 1
ATOM 997 C CA . LEU A 1 122 ? 6.983 11.978 -4.025 1.00 87.69 122 LEU A CA 1
ATOM 998 C C . LEU A 1 122 ? 7.157 11.517 -2.573 1.00 87.69 122 LEU A C 1
ATOM 1000 O O . LEU A 1 122 ? 8.230 11.016 -2.196 1.00 87.69 122 LEU A O 1
ATOM 1004 N N . THR A 1 123 ? 6.112 11.671 -1.765 1.00 88.44 123 THR A N 1
ATOM 1005 C CA . THR A 1 123 ? 6.109 11.361 -0.328 1.00 88.44 123 THR A CA 1
ATOM 1006 C C . THR A 1 123 ? 5.221 10.151 -0.042 1.00 88.44 123 THR A C 1
ATOM 1008 O O . THR A 1 123 ? 4.115 10.070 -0.556 1.00 88.44 123 THR A O 1
ATOM 1011 N N . PRO A 1 124 ? 5.666 9.148 0.739 1.00 89.06 124 PRO A N 1
ATOM 1012 C CA . PRO A 1 124 ? 4.784 8.047 1.125 1.00 89.06 124 PRO A CA 1
ATOM 1013 C C . PRO A 1 124 ? 3.601 8.565 1.948 1.00 89.06 124 PRO A C 1
ATOM 1015 O O . PRO A 1 124 ? 3.818 9.278 2.930 1.00 89.06 124 PRO A O 1
ATOM 1018 N N . LEU A 1 125 ? 2.381 8.154 1.597 1.00 90.81 125 LEU A N 1
ATOM 1019 C CA . LEU A 1 125 ? 1.187 8.491 2.365 1.00 90.81 125 LEU A CA 1
ATOM 1020 C C . LEU A 1 125 ? 1.289 7.873 3.767 1.00 90.81 125 LEU A C 1
ATOM 1022 O O . LEU A 1 125 ? 1.588 6.683 3.927 1.00 90.81 125 LEU A O 1
ATOM 1026 N N . ASN A 1 126 ? 1.042 8.669 4.809 1.00 89.44 126 ASN A N 1
ATOM 1027 C CA . ASN A 1 126 ? 1.135 8.189 6.187 1.00 89.44 126 ASN A CA 1
ATOM 1028 C C . ASN A 1 126 ? -0.067 7.312 6.556 1.00 89.44 126 ASN A C 1
ATOM 1030 O O . ASN A 1 126 ? -1.056 7.780 7.117 1.00 89.44 126 ASN A O 1
ATOM 1034 N N . ILE A 1 127 ? 0.071 6.012 6.310 1.00 90.38 127 ILE A N 1
ATOM 1035 C CA . ILE A 1 127 ? -0.937 5.003 6.648 1.00 90.38 127 ILE A CA 1
ATOM 1036 C C . ILE A 1 127 ? -0.610 4.214 7.924 1.00 90.38 127 ILE A C 1
ATOM 1038 O O . ILE A 1 127 ? -0.954 3.038 8.061 1.00 90.38 127 ILE A O 1
ATOM 1042 N N . SER A 1 128 ? 0.074 4.846 8.884 1.00 91.19 128 SER A N 1
ATOM 1043 C CA . SER A 1 128 ? 0.371 4.201 10.167 1.00 91.19 128 SER A CA 1
ATOM 1044 C C . SER A 1 128 ? -0.917 3.823 10.922 1.00 91.19 128 SER A C 1
ATOM 1046 O O . SER A 1 128 ? -1.875 4.600 10.911 1.00 91.19 128 SER A O 1
ATOM 1048 N N . PRO A 1 129 ? -0.963 2.677 11.636 1.00 93.12 129 PRO A N 1
ATOM 1049 C CA . PRO A 1 129 ? -2.197 2.173 12.247 1.00 93.12 129 PRO A CA 1
ATOM 1050 C C . PRO A 1 129 ? -2.958 3.193 13.098 1.00 93.12 129 PRO A C 1
ATOM 1052 O O . PRO A 1 129 ? -4.181 3.253 13.037 1.00 93.12 129 PRO A O 1
ATOM 1055 N N . TYR A 1 130 ? -2.243 4.021 13.864 1.00 92.44 130 TYR A N 1
ATOM 1056 C CA . TYR A 1 130 ? -2.850 5.065 14.690 1.00 92.44 130 TYR A CA 1
ATOM 1057 C C . TYR A 1 130 ? -3.522 6.171 13.868 1.00 92.44 130 TYR A C 1
ATOM 1059 O O . TYR A 1 130 ? -4.616 6.615 14.214 1.00 92.44 130 TYR A O 1
ATOM 1067 N N . VAL A 1 131 ? -2.890 6.614 12.775 1.00 91.75 131 VAL A N 1
ATOM 1068 C CA . VAL A 1 131 ? -3.476 7.615 11.870 1.00 91.75 131 VAL A CA 1
ATOM 1069 C C . VAL A 1 131 ? -4.741 7.051 11.239 1.00 91.75 131 VAL A C 1
ATOM 1071 O O . VAL A 1 131 ? -5.789 7.689 11.287 1.00 91.75 131 VAL A O 1
ATOM 1074 N N . ILE A 1 132 ? -4.671 5.817 10.743 1.00 92.19 132 ILE A N 1
ATOM 1075 C CA . ILE A 1 132 ? -5.799 5.163 10.085 1.00 92.19 132 ILE A CA 1
ATOM 1076 C C . ILE A 1 132 ? -6.969 4.938 11.035 1.00 92.19 132 ILE A C 1
ATOM 1078 O O . ILE A 1 132 ? -8.101 5.287 10.710 1.00 92.19 132 ILE A O 1
ATOM 1082 N N . TYR A 1 133 ? -6.701 4.436 12.239 1.00 92.56 133 TYR A N 1
ATOM 1083 C CA . TYR A 1 133 ? -7.720 4.283 13.271 1.00 92.56 133 TYR A CA 1
ATOM 1084 C C . TYR A 1 133 ? -8.433 5.610 13.577 1.00 92.56 133 TYR A C 1
ATOM 1086 O O . TYR A 1 133 ? -9.660 5.652 13.686 1.00 92.56 133 TYR A O 1
ATOM 1094 N N . ASN A 1 134 ? -7.679 6.710 13.669 1.00 92.00 134 ASN A N 1
ATOM 1095 C CA . ASN A 1 134 ? -8.248 8.030 13.926 1.00 92.00 134 ASN A CA 1
ATOM 1096 C C . ASN A 1 134 ? -9.092 8.576 12.772 1.00 92.00 134 ASN A C 1
ATOM 1098 O O . ASN A 1 134 ? -10.022 9.325 13.056 1.00 92.00 134 ASN A O 1
ATOM 1102 N N . LYS A 1 135 ? -8.802 8.202 11.522 1.00 92.62 135 LYS A N 1
ATOM 1103 C CA . LYS A 1 135 ? -9.622 8.566 10.357 1.00 92.62 135 LYS A CA 1
ATOM 1104 C C . LYS A 1 135 ? -10.880 7.704 10.271 1.00 92.62 135 LYS A C 1
ATOM 1106 O O . LYS A 1 135 ? -11.986 8.231 10.237 1.00 92.62 135 LYS A O 1
ATOM 1111 N N . ILE A 1 136 ? -10.737 6.380 10.349 1.00 92.00 136 ILE A N 1
ATOM 1112 C CA . ILE A 1 136 ? -11.860 5.436 10.217 1.00 92.00 136 ILE A CA 1
ATOM 1113 C C . ILE A 1 136 ? -12.922 5.664 11.294 1.00 92.00 136 ILE A C 1
ATOM 1115 O O . ILE A 1 136 ? -14.109 5.620 10.985 1.00 92.00 136 ILE A O 1
ATOM 1119 N N . LYS A 1 137 ? -12.538 5.947 12.547 1.00 90.19 137 LYS A N 1
ATOM 1120 C CA . LYS A 1 137 ? -13.513 6.167 13.633 1.00 90.19 137 LYS A CA 1
ATOM 1121 C C . LYS A 1 137 ? -14.431 7.381 13.413 1.00 90.19 137 LYS A C 1
ATOM 1123 O O . LYS A 1 137 ? -15.414 7.516 14.132 1.00 90.19 137 LYS A O 1
ATOM 1128 N N . LEU A 1 138 ? -14.074 8.280 12.491 1.00 90.19 138 LEU A N 1
ATOM 1129 C CA . LEU A 1 138 ? -14.877 9.446 12.105 1.00 90.19 138 LEU A CA 1
ATOM 1130 C C . LEU A 1 138 ? -15.836 9.135 10.946 1.00 90.19 138 LEU A C 1
ATOM 1132 O O . LEU A 1 138 ? -16.674 9.964 10.605 1.00 90.19 138 LEU A O 1
ATOM 1136 N N . THR A 1 139 ? -15.712 7.957 10.337 1.00 88.50 139 THR A N 1
ATOM 1137 C CA . THR A 1 139 ? -16.581 7.496 9.252 1.00 88.50 139 THR A CA 1
ATOM 1138 C C . THR A 1 139 ? -17.764 6.693 9.793 1.00 88.50 139 THR A C 1
ATOM 1140 O O . THR A 1 139 ? -17.758 6.236 10.936 1.00 88.50 139 THR A O 1
ATOM 1143 N N . SER A 1 140 ? -18.776 6.477 8.952 1.00 86.81 140 SER A N 1
ATOM 1144 C CA . SER A 1 140 ? -19.892 5.566 9.236 1.00 86.81 140 SER A CA 1
ATOM 1145 C C . SER A 1 140 ? -19.573 4.093 8.944 1.00 86.81 140 SER A C 1
ATOM 1147 O O . SER A 1 140 ? -20.456 3.247 9.070 1.00 86.81 140 SER A O 1
ATOM 1149 N N . ILE A 1 141 ? -18.340 3.771 8.539 1.00 89.56 141 ILE A N 1
ATOM 1150 C CA . ILE A 1 141 ? -17.951 2.413 8.159 1.00 89.56 141 ILE A CA 1
ATOM 1151 C C . ILE A 1 141 ? -17.870 1.541 9.412 1.00 89.56 141 ILE A C 1
ATOM 1153 O O . ILE A 1 141 ? -17.174 1.873 10.375 1.00 89.56 141 ILE A O 1
ATOM 1157 N N . PHE A 1 142 ? -18.544 0.391 9.390 1.00 92.19 142 PHE A N 1
ATOM 1158 C CA . PHE A 1 142 ? -18.391 -0.588 10.455 1.00 92.19 142 PHE A CA 1
ATOM 1159 C C . PHE A 1 142 ? -17.031 -1.276 10.333 1.00 92.19 142 PHE A C 1
ATOM 1161 O O . PHE A 1 142 ? -16.665 -1.779 9.270 1.00 92.19 142 PHE A O 1
ATOM 1168 N N . PHE A 1 143 ? -16.288 -1.334 11.438 1.00 93.81 143 PHE A N 1
ATOM 1169 C CA . PHE A 1 143 ? -14.999 -2.009 11.473 1.00 93.81 143 PHE A CA 1
ATOM 1170 C C . PHE A 1 143 ? -14.781 -2.768 12.779 1.00 93.81 143 PHE A C 1
ATOM 1172 O O . PHE A 1 143 ? -15.251 -2.369 13.846 1.00 93.81 143 PHE A O 1
ATOM 1179 N N . LYS A 1 144 ? -14.000 -3.846 12.709 1.00 94.94 144 LYS A N 1
ATOM 1180 C CA . LYS A 1 144 ? -13.543 -4.633 13.854 1.00 94.94 144 LYS A CA 1
ATOM 1181 C C . LYS A 1 144 ? -12.044 -4.875 13.773 1.00 94.94 144 LYS A C 1
ATOM 1183 O O . LYS A 1 144 ? -11.543 -5.404 12.789 1.00 94.94 144 LYS A O 1
ATOM 1188 N N . ILE A 1 145 ? -11.322 -4.538 14.832 1.00 95.62 145 ILE A N 1
ATOM 1189 C CA . ILE A 1 145 ? -9.891 -4.824 14.934 1.00 95.62 145 ILE A CA 1
ATOM 1190 C C . ILE A 1 145 ? -9.719 -6.251 15.455 1.00 95.62 145 ILE A C 1
ATOM 1192 O O . ILE A 1 145 ? -10.256 -6.590 16.507 1.00 95.62 145 ILE A O 1
ATOM 1196 N N . TYR A 1 146 ? -8.973 -7.074 14.717 1.00 94.75 146 TYR A N 1
A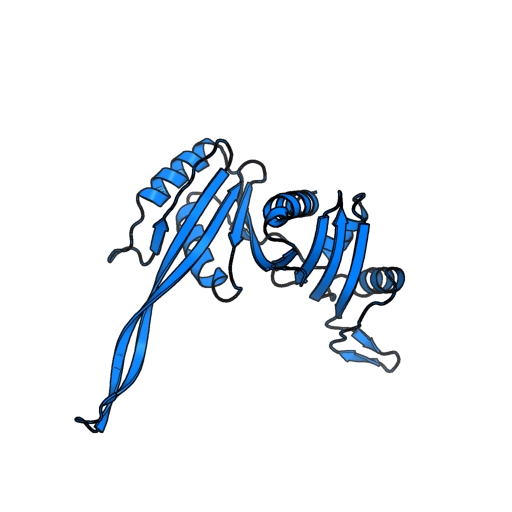TOM 1197 C CA . TYR A 1 146 ? -8.734 -8.482 15.044 1.00 94.75 146 TYR A CA 1
ATOM 1198 C C . TYR A 1 146 ? -7.360 -8.731 15.651 1.00 94.75 146 TYR A C 1
ATOM 1200 O O . TYR A 1 146 ? -7.236 -9.557 16.549 1.00 94.75 146 TYR A O 1
ATOM 1208 N N . LYS A 1 147 ? -6.321 -8.050 15.158 1.00 95.69 147 LYS A N 1
ATOM 1209 C CA . LYS A 1 147 ? -4.941 -8.234 15.630 1.00 95.69 147 LYS A CA 1
ATOM 1210 C C . LYS A 1 147 ? -4.208 -6.913 15.661 1.00 95.69 147 LYS A C 1
ATOM 1212 O O . LYS A 1 147 ? -4.396 -6.084 14.773 1.00 95.69 147 LYS A O 1
ATOM 1217 N N . MET A 1 148 ? -3.319 -6.752 16.633 1.00 95.50 148 MET A N 1
ATOM 1218 C CA . MET A 1 148 ? -2.435 -5.593 16.734 1.00 95.50 148 MET A CA 1
ATOM 1219 C C . MET A 1 148 ? -0.997 -6.028 17.017 1.00 95.50 148 MET A C 1
ATOM 1221 O O . MET A 1 148 ? -0.739 -7.131 17.488 1.00 95.50 148 MET A O 1
ATOM 1225 N N . SER A 1 149 ? -0.033 -5.167 16.713 1.00 95.81 149 SER A N 1
ATOM 1226 C CA . SER A 1 149 ? 1.356 -5.311 17.162 1.00 95.81 149 SER A CA 1
ATOM 1227 C C . SER A 1 149 ? 1.821 -4.007 17.790 1.00 95.81 149 SER A C 1
ATOM 1229 O O . SER A 1 149 ? 1.760 -2.963 17.144 1.00 95.81 149 SER A O 1
ATOM 1231 N N . ILE A 1 150 ? 2.300 -4.072 19.029 1.00 95.31 150 ILE A N 1
ATOM 1232 C CA . ILE A 1 150 ? 2.738 -2.933 19.839 1.00 95.31 150 ILE A CA 1
ATOM 1233 C C . ILE A 1 150 ? 4.222 -3.123 20.142 1.00 95.31 150 ILE A C 1
ATOM 1235 O O . ILE A 1 150 ? 4.605 -4.173 20.647 1.00 95.31 150 ILE A O 1
ATOM 1239 N N . GLN A 1 151 ? 5.065 -2.152 19.793 1.00 93.56 151 GLN A N 1
ATOM 1240 C CA . GLN A 1 151 ? 6.523 -2.305 19.881 1.00 93.56 151 GLN A CA 1
ATOM 1241 C C . GLN A 1 151 ? 7.076 -2.128 21.302 1.00 93.56 151 GLN A C 1
ATOM 1243 O O . GLN A 1 151 ? 7.992 -2.853 21.682 1.00 93.56 151 GLN A O 1
ATOM 1248 N N . ALA A 1 152 ? 6.537 -1.177 22.064 1.00 91.69 152 ALA A N 1
ATOM 1249 C CA . ALA A 1 152 ? 7.015 -0.803 23.395 1.00 91.69 152 ALA A CA 1
ATOM 1250 C C . ALA A 1 152 ? 5.940 -1.058 24.466 1.00 91.69 152 ALA A C 1
ATOM 1252 O O . ALA A 1 152 ? 5.623 -0.187 25.271 1.00 91.69 152 ALA A O 1
ATOM 1253 N N . TYR A 1 153 ? 5.341 -2.252 24.453 1.00 94.00 153 TYR A N 1
ATOM 1254 C CA . TYR A 1 153 ? 4.336 -2.626 25.445 1.00 94.00 153 TYR A CA 1
ATOM 1255 C C . TYR A 1 153 ? 4.972 -2.758 26.826 1.00 94.00 153 TYR A C 1
ATOM 1257 O O . TYR A 1 153 ? 5.987 -3.444 26.963 1.00 94.00 153 TYR A O 1
ATOM 1265 N N . LYS A 1 154 ? 4.367 -2.130 27.839 1.00 91.50 154 LYS A N 1
ATOM 1266 C CA . LYS A 1 154 ? 4.862 -2.151 29.215 1.00 91.50 154 LYS A CA 1
ATOM 1267 C C . LYS A 1 154 ? 4.018 -3.105 30.054 1.00 91.50 154 LYS A C 1
ATOM 1269 O O . LYS A 1 154 ? 2.858 -2.830 30.346 1.00 91.50 154 LYS A O 1
ATOM 1274 N N . HIS A 1 155 ? 4.614 -4.217 30.473 1.00 86.81 155 HIS A N 1
ATOM 1275 C CA . HIS A 1 155 ? 3.992 -5.113 31.442 1.00 86.81 155 HIS A CA 1
ATOM 1276 C C . HIS A 1 155 ? 3.958 -4.462 32.833 1.00 86.81 155 HIS A C 1
ATOM 1278 O O . HIS A 1 155 ? 4.798 -3.619 33.159 1.00 86.81 155 HIS A O 1
ATOM 1284 N N . THR A 1 156 ? 3.015 -4.877 33.680 1.00 82.06 156 THR A N 1
ATOM 1285 C CA . THR A 1 156 ? 2.855 -4.370 35.057 1.00 82.06 156 THR A CA 1
ATOM 1286 C C . THR A 1 156 ? 4.119 -4.541 35.904 1.00 82.06 156 THR A C 1
ATOM 1288 O O . THR A 1 156 ? 4.404 -3.716 36.764 1.00 82.06 156 THR A O 1
ATOM 1291 N N . GLU A 1 157 ? 4.918 -5.563 35.606 1.00 82.94 157 GLU A N 1
ATOM 1292 C CA . GLU A 1 157 ? 6.199 -5.867 36.261 1.00 82.94 157 GLU A CA 1
ATOM 1293 C C . GLU A 1 157 ? 7.389 -5.065 35.695 1.00 82.94 157 GLU A C 1
ATOM 1295 O O . GLU A 1 157 ? 8.539 -5.307 36.048 1.00 82.94 157 GLU A O 1
ATOM 1300 N N . GLY A 1 158 ? 7.139 -4.108 34.796 1.00 82.69 158 GLY A N 1
ATOM 1301 C CA . GLY A 1 158 ? 8.156 -3.204 34.252 1.00 82.69 158 GLY A CA 1
ATOM 1302 C C . GLY A 1 158 ? 8.894 -3.712 33.011 1.00 82.69 158 GLY A C 1
ATOM 1303 O O . GLY A 1 158 ? 9.655 -2.946 32.421 1.00 82.69 158 GLY A O 1
ATOM 1304 N N . ALA A 1 159 ? 8.653 -4.950 32.566 1.00 87.06 159 ALA A N 1
ATOM 1305 C CA . ALA A 1 159 ? 9.197 -5.459 31.308 1.00 87.06 159 ALA A CA 1
ATOM 1306 C C . ALA A 1 159 ? 8.636 -4.679 30.105 1.00 87.06 159 ALA A C 1
ATOM 1308 O O . ALA A 1 159 ? 7.427 -4.452 30.018 1.00 87.06 159 ALA A O 1
ATOM 1309 N N . ILE A 1 160 ? 9.513 -4.293 29.174 1.00 92.69 160 ILE A N 1
ATOM 1310 C CA . ILE A 1 160 ? 9.148 -3.600 27.933 1.00 92.69 160 ILE A CA 1
ATOM 1311 C C . ILE A 1 160 ? 9.507 -4.491 26.749 1.00 92.69 160 ILE A C 1
ATOM 1313 O O . ILE A 1 160 ? 10.636 -4.970 26.649 1.00 92.69 160 ILE A O 1
ATOM 1317 N N . GLY A 1 161 ? 8.562 -4.698 25.836 1.00 92.62 161 GLY A N 1
ATOM 1318 C CA . GLY A 1 161 ? 8.816 -5.500 24.647 1.00 92.62 161 GLY A CA 1
ATOM 1319 C C . GLY A 1 161 ? 7.694 -5.461 23.624 1.00 92.62 161 GLY A C 1
ATOM 1320 O O . GLY A 1 161 ? 6.697 -4.754 23.772 1.00 92.62 161 GLY A O 1
ATOM 1321 N N . MET A 1 162 ? 7.867 -6.252 22.566 1.00 94.50 162 MET A N 1
ATOM 1322 C CA . MET A 1 162 ? 6.859 -6.377 21.524 1.00 94.50 162 MET A CA 1
ATOM 1323 C C . MET A 1 162 ? 5.698 -7.253 22.002 1.00 94.50 162 MET A C 1
ATOM 1325 O O . MET A 1 162 ? 5.897 -8.411 22.362 1.00 94.50 162 MET A O 1
ATOM 1329 N N . PHE A 1 163 ? 4.480 -6.728 21.915 1.00 94.62 163 PHE A N 1
ATOM 1330 C CA . PHE A 1 163 ? 3.249 -7.436 22.251 1.00 94.62 163 PHE A CA 1
ATOM 1331 C C . PHE A 1 163 ? 2.341 -7.558 21.024 1.00 94.62 163 PHE A C 1
ATOM 1333 O O . PHE A 1 163 ? 2.191 -6.608 20.255 1.00 94.62 163 PHE A O 1
ATOM 1340 N N . LYS A 1 164 ? 1.751 -8.740 20.813 1.00 95.50 164 LYS A N 1
ATOM 1341 C CA . LYS A 1 164 ? 0.920 -9.050 19.638 1.00 95.50 164 LYS A CA 1
ATOM 1342 C C . LYS A 1 164 ? -0.417 -9.673 20.053 1.00 95.50 164 LYS A C 1
ATOM 1344 O O . LYS A 1 164 ? -0.567 -10.888 19.940 1.00 95.50 164 LYS A O 1
ATOM 1349 N N . PRO A 1 165 ? -1.357 -8.878 20.584 1.00 92.94 165 PRO A N 1
ATOM 1350 C CA . PRO A 1 165 ? -2.634 -9.406 21.037 1.00 92.94 165 PRO A CA 1
ATOM 1351 C C . PRO A 1 165 ? -3.566 -9.738 19.868 1.00 92.94 165 PRO A C 1
ATOM 1353 O O . PRO A 1 165 ? -3.671 -8.977 18.898 1.00 92.94 165 PRO A O 1
ATOM 1356 N N . ASP A 1 166 ? -4.312 -10.828 20.034 1.00 94.31 166 ASP A N 1
ATOM 1357 C CA . ASP A 1 166 ? -5.577 -11.037 19.337 1.00 94.31 166 ASP A CA 1
ATOM 1358 C C . ASP A 1 166 ? -6.682 -10.270 20.082 1.0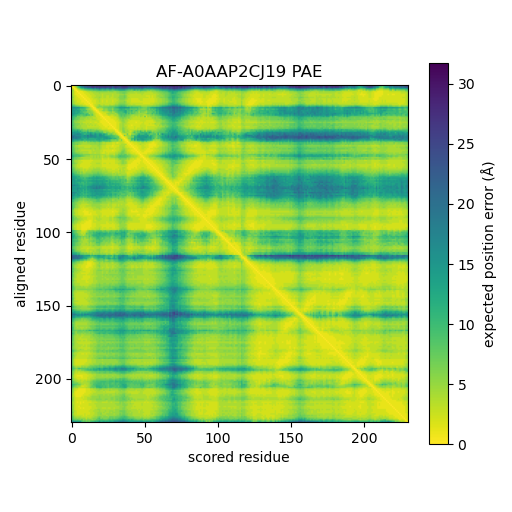0 94.31 166 ASP A C 1
ATOM 1360 O O . ASP A 1 166 ? -6.791 -10.310 21.311 1.00 94.31 166 ASP A O 1
ATOM 1364 N N . ILE A 1 167 ? -7.504 -9.539 19.337 1.00 93.94 167 ILE A N 1
ATOM 1365 C CA . ILE A 1 167 ? -8.500 -8.615 19.870 1.00 93.94 167 ILE A CA 1
ATOM 1366 C C . ILE A 1 167 ? -9.892 -9.224 19.707 1.00 93.94 167 ILE A C 1
ATOM 1368 O O . ILE A 1 167 ? -10.423 -9.366 18.607 1.00 93.94 167 ILE A O 1
ATOM 1372 N N . SER A 1 168 ? -10.513 -9.566 20.833 1.00 89.06 168 SER A N 1
ATOM 1373 C CA . SER A 1 168 ? -11.864 -10.140 20.862 1.00 89.06 168 SER A CA 1
ATOM 1374 C C . SER A 1 168 ? -12.970 -9.078 20.885 1.00 89.06 168 SER A C 1
ATOM 1376 O O . SER A 1 168 ? -14.062 -9.314 20.366 1.00 89.06 168 SER A O 1
ATOM 1378 N N . LYS A 1 169 ? -12.692 -7.899 21.461 1.00 91.56 169 LYS A N 1
ATOM 1379 C CA . LYS A 1 169 ? -13.634 -6.779 21.617 1.00 91.56 169 LYS A CA 1
ATOM 1380 C C . LYS A 1 169 ? -12.999 -5.4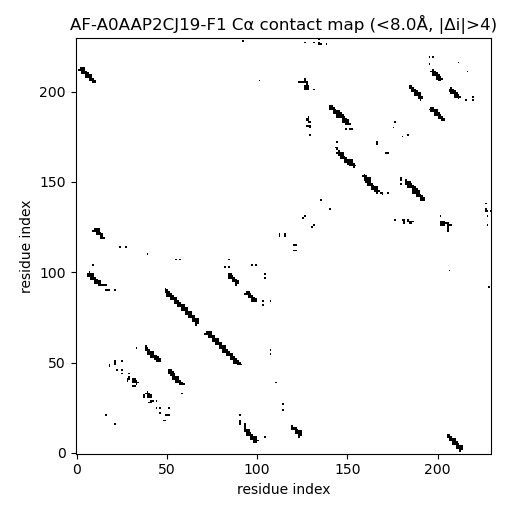69 21.151 1.00 91.56 169 LYS A C 1
ATOM 1382 O O . LYS A 1 169 ? -11.930 -5.104 21.635 1.00 91.56 169 LYS A O 1
ATOM 1387 N N . ASN A 1 170 ? -13.703 -4.708 20.308 1.00 89.62 170 ASN A N 1
ATOM 1388 C CA . ASN A 1 170 ? -13.216 -3.420 19.787 1.00 89.62 170 ASN A CA 1
ATOM 1389 C C . ASN A 1 170 ? -12.853 -2.404 20.879 1.00 89.62 170 ASN A C 1
ATOM 1391 O O . ASN A 1 170 ? -11.926 -1.621 20.696 1.00 89.62 170 ASN A O 1
ATOM 1395 N N . GLN A 1 171 ? -13.536 -2.432 22.028 1.00 93.38 171 GLN A N 1
ATOM 1396 C CA . GLN A 1 171 ? -13.221 -1.541 23.147 1.00 93.38 171 GLN A CA 1
ATOM 1397 C C . GLN A 1 171 ? -11.787 -1.737 23.667 1.00 93.38 171 GLN A C 1
ATOM 1399 O O . GLN A 1 171 ? -11.136 -0.767 24.040 1.00 93.38 171 GLN A O 1
ATOM 1404 N N . ILE A 1 172 ? -11.271 -2.972 23.650 1.00 93.38 172 ILE A N 1
ATOM 1405 C CA . ILE A 1 172 ? -9.881 -3.259 24.038 1.00 93.38 172 ILE A CA 1
ATOM 1406 C C . ILE A 1 172 ? -8.929 -2.591 23.044 1.00 93.38 172 ILE A C 1
ATOM 1408 O O . ILE A 1 172 ? -7.984 -1.921 23.445 1.00 93.38 172 ILE A O 1
ATOM 1412 N N . ALA A 1 173 ? -9.219 -2.723 21.749 1.00 93.88 173 ALA A N 1
ATOM 1413 C CA . ALA A 1 173 ? -8.447 -2.091 20.685 1.00 93.88 173 ALA A CA 1
ATOM 1414 C C . ALA A 1 173 ? -8.393 -0.565 20.849 1.00 93.88 173 ALA A C 1
ATOM 1416 O O . ALA A 1 173 ? -7.322 0.028 20.755 1.00 93.88 173 ALA A O 1
ATOM 1417 N N . LYS A 1 174 ? -9.542 0.059 21.146 1.00 93.88 174 LYS A N 1
ATOM 1418 C CA . LYS A 1 174 ? -9.643 1.498 21.412 1.00 93.88 174 LYS A CA 1
ATOM 1419 C C . LYS A 1 174 ? -8.716 1.927 22.549 1.00 93.88 174 LYS A C 1
ATOM 1421 O O . LYS A 1 174 ? -7.917 2.837 22.350 1.00 93.88 174 LYS A O 1
ATOM 1426 N N . ASN A 1 175 ? -8.780 1.242 23.691 1.00 94.50 175 ASN A N 1
ATOM 1427 C CA . ASN A 1 175 ? -7.933 1.551 24.843 1.00 94.50 175 ASN A CA 1
ATOM 1428 C C . ASN A 1 175 ? -6.439 1.424 24.487 1.00 94.50 175 ASN A C 1
ATOM 1430 O O . ASN A 1 175 ? -5.649 2.307 24.804 1.00 94.50 175 ASN A O 1
ATOM 1434 N N . LEU A 1 176 ? -6.058 0.367 23.758 1.00 94.75 176 LEU A N 1
ATOM 1435 C CA . LEU A 1 176 ? -4.673 0.162 23.323 1.00 94.75 176 LEU A CA 1
ATOM 1436 C C . LEU A 1 176 ? -4.191 1.252 22.354 1.00 94.75 176 LEU A C 1
ATOM 1438 O O . LEU A 1 176 ? -3.040 1.675 22.438 1.00 94.75 176 LEU A O 1
ATOM 1442 N N . PHE A 1 177 ? -5.043 1.729 21.444 1.00 94.62 177 PHE A N 1
ATOM 1443 C CA . PHE A 1 177 ? -4.700 2.849 20.562 1.00 94.62 177 PHE A CA 1
ATOM 1444 C C . PHE A 1 177 ? -4.534 4.170 21.321 1.00 94.62 177 PHE A C 1
ATOM 1446 O O . PHE A 1 177 ? -3.670 4.968 20.959 1.00 94.62 177 PHE A O 1
ATOM 1453 N N . GLU A 1 178 ? -5.335 4.406 22.360 1.00 93.75 178 GLU A N 1
ATOM 1454 C CA . GLU A 1 178 ? -5.235 5.598 23.210 1.00 93.75 178 GLU A CA 1
ATOM 1455 C C . GLU A 1 178 ? -3.957 5.588 24.063 1.00 93.75 178 GLU A C 1
ATOM 1457 O O . GLU A 1 178 ? -3.296 6.623 24.187 1.00 93.75 178 GLU A O 1
ATOM 1462 N N . GLU A 1 179 ? -3.584 4.421 24.592 1.00 94.88 179 GLU A N 1
ATOM 1463 C CA . GLU A 1 179 ? -2.402 4.234 25.437 1.00 94.88 179 GLU A CA 1
ATOM 1464 C C . GLU A 1 179 ? -1.098 4.245 24.626 1.00 94.88 179 GLU A C 1
ATOM 1466 O O . GLU A 1 179 ? -0.187 5.014 24.92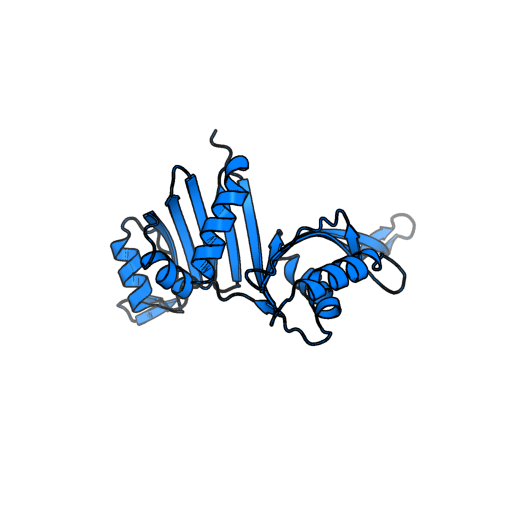8 1.00 94.88 179 GLU A O 1
ATOM 1471 N N . TYR A 1 180 ? -1.018 3.438 23.562 1.00 95.00 180 TYR A N 1
ATOM 1472 C CA . TYR A 1 180 ? 0.235 3.186 22.837 1.00 95.00 180 TYR A CA 1
ATOM 1473 C C . TYR A 1 180 ? 0.411 4.024 21.570 1.00 95.00 180 TYR A C 1
ATOM 1475 O O . TYR A 1 180 ? 1.526 4.143 21.068 1.00 95.00 180 TYR A O 1
ATOM 1483 N N . LYS A 1 181 ? -0.655 4.627 21.030 1.00 93.75 181 LYS A N 1
ATOM 1484 C CA . LYS A 1 181 ? -0.607 5.567 19.894 1.00 93.75 181 LYS A CA 1
ATOM 1485 C C . LYS A 1 181 ? 0.327 5.095 18.761 1.00 93.75 181 LYS A C 1
ATOM 1487 O O . LYS A 1 181 ? 0.042 4.112 18.079 1.00 93.75 181 LYS A O 1
ATOM 1492 N N . HIS A 1 182 ? 1.461 5.776 18.569 1.00 91.44 182 HIS A N 1
ATOM 1493 C CA . HIS A 1 182 ? 2.441 5.538 17.501 1.00 91.44 182 HIS A CA 1
ATOM 1494 C C . HIS A 1 182 ? 3.318 4.284 17.684 1.00 91.44 182 HIS A C 1
ATOM 1496 O O . HIS A 1 182 ? 4.060 3.922 16.758 1.00 91.44 182 HIS A O 1
ATOM 1502 N N . ASP A 1 183 ? 3.231 3.625 18.841 1.00 93.94 183 ASP A N 1
ATOM 1503 C CA . ASP A 1 183 ? 3.884 2.341 19.114 1.00 93.94 183 ASP A CA 1
ATOM 1504 C C . ASP A 1 183 ? 3.073 1.153 18.588 1.00 93.94 183 ASP A C 1
ATOM 1506 O O . ASP A 1 183 ? 3.600 0.040 18.499 1.00 93.94 183 ASP A O 1
ATOM 1510 N N . VAL A 1 184 ? 1.822 1.377 18.165 1.00 94.69 184 VAL A N 1
ATOM 1511 C CA . VAL A 1 184 ? 1.077 0.406 17.360 1.00 94.69 184 VAL A CA 1
ATOM 1512 C C . VAL A 1 184 ? 1.674 0.375 15.952 1.00 94.69 184 VAL A C 1
ATOM 1514 O O . VAL A 1 184 ? 1.518 1.298 15.152 1.00 94.69 184 VAL A O 1
ATOM 1517 N N . THR A 1 185 ? 2.374 -0.710 15.637 1.00 93.62 185 THR A N 1
ATOM 1518 C CA . THR A 1 185 ? 3.154 -0.859 14.400 1.00 93.62 185 THR A CA 1
ATOM 1519 C C . THR A 1 185 ? 2.422 -1.603 13.294 1.00 93.62 185 THR A C 1
ATOM 1521 O O . THR A 1 185 ? 2.724 -1.368 12.122 1.00 93.62 185 THR A O 1
ATOM 1524 N N . LYS A 1 186 ? 1.473 -2.483 13.638 1.00 94.44 186 LYS A N 1
ATOM 1525 C CA . LYS A 1 186 ? 0.628 -3.221 12.685 1.00 94.44 186 LYS A CA 1
ATOM 1526 C C . LYS A 1 186 ? -0.777 -3.430 13.235 1.00 94.44 186 LYS A C 1
ATOM 1528 O O . LYS A 1 186 ? -0.935 -3.581 14.448 1.00 94.44 186 LYS A O 1
ATOM 1533 N N . CYS A 1 187 ? -1.768 -3.474 12.351 1.00 94.88 187 CYS A N 1
ATOM 1534 C CA . CYS A 1 187 ? -3.156 -3.735 12.712 1.00 94.88 187 CYS A CA 1
ATOM 1535 C C . CYS A 1 187 ? -3.885 -4.476 11.587 1.00 94.88 187 CYS A C 1
ATOM 1537 O O . CYS A 1 187 ? -3.856 -4.016 10.447 1.00 94.88 187 CYS A O 1
ATOM 1539 N N . LEU A 1 188 ? -4.549 -5.585 11.926 1.00 95.62 188 LEU A N 1
ATOM 1540 C CA . LEU A 1 188 ? -5.493 -6.279 11.050 1.00 95.62 188 LEU A CA 1
ATOM 1541 C C . LEU A 1 188 ? -6.909 -5.840 11.416 1.00 95.62 188 LEU A C 1
ATOM 1543 O O . LEU A 1 188 ? -7.370 -6.095 12.534 1.00 95.62 188 LEU A O 1
ATOM 1547 N N . ILE A 1 189 ? -7.589 -5.212 10.466 1.00 94.81 189 ILE A N 1
ATOM 1548 C CA . ILE A 1 189 ? -8.937 -4.680 10.622 1.00 94.81 189 ILE A CA 1
ATOM 1549 C C . ILE A 1 189 ? -9.851 -5.380 9.624 1.00 94.81 189 ILE A C 1
ATOM 1551 O O . ILE A 1 189 ? -9.477 -5.617 8.484 1.00 94.81 189 ILE A O 1
ATOM 1555 N N . TYR A 1 190 ? -11.041 -5.732 10.071 1.00 94.94 190 TYR A N 1
ATOM 1556 C CA . TYR A 1 190 ? -12.140 -6.189 9.241 1.00 94.94 190 TYR A CA 1
ATOM 1557 C C . TYR A 1 190 ? -13.135 -5.057 9.058 1.00 94.94 190 TYR A C 1
ATOM 1559 O O . TYR A 1 190 ? -13.415 -4.342 10.022 1.00 94.94 190 TYR A O 1
ATOM 1567 N N . PHE A 1 191 ? -13.679 -4.926 7.860 1.00 94.12 191 PHE A N 1
ATOM 1568 C CA . PHE A 1 191 ? -14.651 -3.907 7.505 1.00 94.12 191 PHE A CA 1
ATOM 1569 C C . PHE A 1 191 ? -15.900 -4.537 6.915 1.00 94.12 191 PHE A C 1
ATOM 1571 O O . PHE A 1 191 ? -15.830 -5.554 6.226 1.00 94.12 191 PHE A O 1
ATOM 1578 N N . THR A 1 192 ? -17.021 -3.862 7.152 1.00 91.69 192 THR A N 1
ATOM 1579 C CA . THR A 1 192 ? -18.283 -4.119 6.466 1.00 91.69 192 THR A CA 1
ATOM 1580 C C . THR A 1 192 ? -18.863 -2.786 6.007 1.00 91.69 192 THR A C 1
ATOM 1582 O O . THR A 1 192 ? -19.068 -1.884 6.826 1.00 91.69 192 THR A O 1
ATOM 1585 N N . TYR A 1 193 ? -19.105 -2.643 4.704 1.00 87.25 193 TYR A N 1
ATOM 1586 C CA . TYR A 1 193 ? -19.656 -1.422 4.108 1.00 87.25 193 TYR A CA 1
ATOM 1587 C C . TYR A 1 193 ? -20.434 -1.742 2.833 1.00 87.25 193 TYR A C 1
ATOM 1589 O O . TYR A 1 193 ? -19.868 -2.377 1.957 1.00 87.25 193 TYR A O 1
ATOM 1597 N N . ASP A 1 194 ? -21.695 -1.310 2.718 1.00 84.00 194 ASP A N 1
ATOM 1598 C CA . ASP A 1 194 ? -22.540 -1.506 1.522 1.00 84.00 194 ASP A CA 1
ATOM 1599 C C . ASP A 1 194 ? -22.451 -2.920 0.901 1.00 84.00 194 ASP A C 1
ATOM 1601 O O . ASP A 1 194 ? -22.355 -3.087 -0.309 1.00 84.00 194 ASP A O 1
ATOM 1605 N N . ASN A 1 195 ? -22.518 -3.950 1.756 1.00 85.75 195 ASN A N 1
ATOM 1606 C CA . ASN A 1 195 ? -22.392 -5.386 1.438 1.00 85.75 195 ASN A CA 1
ATOM 1607 C C . ASN A 1 195 ? -20.983 -5.894 1.094 1.00 85.75 195 ASN A C 1
ATOM 1609 O O . ASN A 1 195 ? -20.812 -7.098 0.931 1.00 85.75 195 ASN A O 1
ATOM 1613 N N . PHE A 1 196 ? -19.972 -5.030 1.056 1.00 90.56 196 PHE A N 1
ATOM 1614 C CA . PHE A 1 196 ? -18.581 -5.452 0.950 1.00 90.56 196 PHE A CA 1
ATOM 1615 C C . PHE A 1 196 ? -18.054 -5.913 2.306 1.00 90.56 196 PHE A C 1
ATOM 1617 O O . PHE A 1 196 ? -18.160 -5.195 3.308 1.00 90.56 196 PHE A O 1
ATOM 1624 N N . GLU A 1 197 ? -17.420 -7.082 2.319 1.00 92.31 197 GLU A N 1
ATOM 1625 C CA . GLU A 1 197 ? -16.693 -7.618 3.465 1.00 92.31 197 GLU A CA 1
ATOM 1626 C C . GLU A 1 197 ? -15.225 -7.789 3.097 1.00 92.31 197 GLU A C 1
ATOM 1628 O O . GLU A 1 197 ? -14.873 -8.473 2.135 1.00 92.31 197 GLU A O 1
ATOM 1633 N N . PHE A 1 198 ? -14.338 -7.154 3.858 1.00 94.75 198 PHE A N 1
ATOM 1634 C CA . PHE A 1 198 ? -12.916 -7.211 3.553 1.00 94.75 198 PHE A CA 1
ATOM 1635 C C . PHE A 1 198 ? -12.049 -7.033 4.787 1.00 94.75 198 PHE A C 1
ATOM 1637 O O . PHE A 1 198 ? -12.442 -6.456 5.803 1.00 94.75 198 PHE A O 1
ATOM 1644 N N . TYR A 1 199 ? -10.821 -7.525 4.684 1.00 95.38 199 TYR A N 1
ATOM 1645 C CA . TYR A 1 199 ? -9.795 -7.328 5.693 1.00 95.38 199 TYR A CA 1
ATOM 1646 C C . TYR A 1 199 ? -8.739 -6.383 5.160 1.00 95.38 199 TYR A C 1
ATOM 1648 O O . TYR A 1 199 ? -8.332 -6.494 4.006 1.00 95.38 199 TYR A O 1
ATOM 1656 N N . THR A 1 200 ? -8.219 -5.513 6.013 1.00 94.75 200 THR A N 1
ATOM 1657 C CA . THR A 1 200 ? -7.014 -4.768 5.691 1.00 94.75 200 THR A CA 1
ATOM 1658 C C . THR A 1 200 ? -5.958 -4.900 6.765 1.00 94.75 200 THR A C 1
ATOM 1660 O O . THR A 1 200 ? -6.239 -4.999 7.961 1.00 94.75 200 THR A O 1
ATOM 1663 N N . ASN A 1 201 ? -4.710 -4.903 6.319 1.00 93.75 201 ASN A N 1
ATOM 1664 C CA . ASN A 1 201 ? -3.556 -4.829 7.191 1.00 93.75 201 ASN A CA 1
ATOM 1665 C C . ASN A 1 201 ? -2.860 -3.495 6.954 1.00 93.75 201 ASN A C 1
ATOM 1667 O O . ASN A 1 201 ? -2.401 -3.221 5.843 1.00 93.75 201 ASN A O 1
ATOM 1671 N N . PHE A 1 202 ? -2.775 -2.689 8.007 1.00 89.94 202 PHE A N 1
ATOM 1672 C CA . PHE A 1 202 ? -2.018 -1.444 8.006 1.00 89.94 202 PHE A CA 1
ATOM 1673 C C . PHE A 1 202 ? -0.722 -1.647 8.768 1.00 89.94 202 PHE A C 1
ATOM 1675 O O . PHE A 1 202 ? -0.710 -2.255 9.844 1.00 89.94 202 PHE A O 1
ATOM 1682 N N . SER A 1 203 ? 0.368 -1.082 8.259 1.00 86.62 203 SER A N 1
ATOM 1683 C CA . SER A 1 203 ? 1.634 -1.080 8.978 1.00 86.62 203 SER A CA 1
ATOM 1684 C C . SER A 1 203 ? 2.330 0.272 8.953 1.00 86.62 203 SER A C 1
ATOM 1686 O O . SER A 1 203 ? 2.173 1.086 8.046 1.00 86.62 203 SER A O 1
ATOM 1688 N N . LYS A 1 204 ? 3.189 0.481 9.951 1.00 82.12 204 LYS A N 1
ATOM 1689 C CA . LYS A 1 204 ? 4.059 1.657 10.042 1.00 82.12 204 LYS A CA 1
ATOM 1690 C C . LYS A 1 204 ? 5.039 1.775 8.864 1.00 82.12 204 LYS A C 1
ATOM 1692 O O . LYS A 1 204 ? 5.573 2.854 8.648 1.00 82.12 204 LYS A O 1
ATOM 1697 N N . THR A 1 205 ? 5.267 0.704 8.094 1.00 78.38 205 THR A N 1
ATOM 1698 C CA . THR A 1 205 ? 6.130 0.741 6.900 1.00 78.38 205 THR A CA 1
ATOM 1699 C C . THR A 1 205 ? 5.416 1.274 5.657 1.00 78.38 205 THR A C 1
ATOM 1701 O O . THR A 1 205 ? 6.017 1.289 4.589 1.00 78.38 205 THR A O 1
ATOM 1704 N N . GLY A 1 206 ? 4.155 1.705 5.773 1.00 79.50 206 GLY A N 1
ATOM 1705 C CA . GLY A 1 206 ? 3.441 2.357 4.677 1.00 79.50 206 GLY A CA 1
ATOM 1706 C C . GLY A 1 206 ? 2.909 1.396 3.615 1.00 79.50 206 GLY A C 1
ATOM 1707 O O . GLY A 1 206 ? 2.661 1.826 2.494 1.00 79.50 206 GLY A O 1
ATOM 1708 N N . ASN A 1 207 ? 2.737 0.110 3.950 1.00 85.19 207 ASN A N 1
ATOM 1709 C CA . ASN A 1 207 ? 2.023 -0.831 3.086 1.00 85.19 207 ASN A CA 1
ATOM 1710 C C . ASN A 1 207 ? 0.564 -0.993 3.532 1.00 85.19 207 ASN A C 1
ATOM 1712 O O . ASN A 1 207 ? 0.264 -1.052 4.729 1.00 85.19 207 ASN A O 1
ATOM 1716 N N . LEU A 1 208 ? -0.328 -1.055 2.548 1.00 91.88 208 LEU A N 1
ATOM 1717 C CA . LEU A 1 208 ? -1.734 -1.380 2.720 1.00 91.88 208 LEU A CA 1
ATOM 1718 C C . LEU A 1 208 ? -1.971 -2.737 2.075 1.00 91.88 208 LEU A C 1
ATOM 1720 O O . LEU A 1 208 ? -1.745 -2.892 0.881 1.00 91.88 208 LEU A O 1
ATOM 1724 N N . GLN A 1 209 ? -2.416 -3.720 2.847 1.00 94.06 209 GLN A N 1
ATOM 1725 C CA . GLN A 1 209 ? -2.897 -4.977 2.274 1.00 94.06 209 GLN A CA 1
ATOM 1726 C C . GLN A 1 209 ? -4.411 -4.999 2.363 1.00 94.06 209 GLN A C 1
ATOM 1728 O O . GLN A 1 209 ? -4.938 -4.703 3.431 1.00 94.06 209 GLN A O 1
ATOM 1733 N N . ILE A 1 210 ? -5.085 -5.354 1.278 1.00 95.25 210 ILE A N 1
ATOM 1734 C CA . ILE A 1 210 ? -6.537 -5.509 1.200 1.00 95.25 210 ILE A CA 1
ATOM 1735 C C . ILE A 1 210 ? -6.800 -6.957 0.825 1.00 95.25 210 ILE A C 1
ATOM 1737 O O . ILE A 1 210 ? -6.229 -7.455 -0.141 1.00 95.25 210 ILE A O 1
ATOM 1741 N N . ARG A 1 211 ? -7.638 -7.639 1.599 1.00 95.94 211 ARG A N 1
ATOM 1742 C CA . ARG A 1 211 ? -8.069 -9.000 1.320 1.00 95.94 211 ARG A CA 1
ATOM 1743 C C . ARG A 1 211 ? -9.584 -9.024 1.152 1.00 95.94 211 ARG A C 1
ATOM 1745 O O . ARG A 1 211 ? -10.296 -8.792 2.129 1.00 95.94 211 ARG A O 1
ATOM 1752 N N . CYS A 1 212 ? -10.037 -9.289 -0.065 1.00 95.19 212 CYS A N 1
ATOM 1753 C CA . CYS A 1 212 ? -11.429 -9.187 -0.503 1.00 95.19 212 CYS A CA 1
ATOM 1754 C C . CYS A 1 212 ? -11.696 -10.139 -1.675 1.00 95.19 212 CYS A C 1
ATOM 1756 O O . CYS A 1 212 ? -10.762 -10.754 -2.198 1.00 95.19 212 CYS A O 1
ATOM 1758 N N . HIS A 1 213 ? -12.953 -10.240 -2.097 1.00 93.88 213 HIS A N 1
ATOM 1759 C CA . HIS A 1 213 ? -13.281 -10.779 -3.413 1.00 93.88 213 HIS A CA 1
ATOM 1760 C C . HIS A 1 213 ? -12.705 -9.894 -4.525 1.00 93.88 213 HIS A C 1
ATOM 1762 O O . HIS A 1 213 ? -12.575 -8.679 -4.360 1.00 93.88 213 HIS A O 1
ATOM 1768 N N . GLU A 1 214 ? -12.336 -10.516 -5.644 1.00 92.00 214 GLU A N 1
ATOM 1769 C CA . GLU A 1 214 ? -11.704 -9.832 -6.779 1.00 92.00 214 GLU A CA 1
ATOM 1770 C C . GLU A 1 214 ? -12.630 -8.778 -7.397 1.00 92.00 214 GLU A C 1
ATOM 1772 O O . GLU A 1 214 ? -12.215 -7.634 -7.584 1.00 92.00 214 GLU A O 1
ATOM 1777 N N . ASP A 1 215 ? -13.902 -9.127 -7.602 1.00 92.69 215 ASP A N 1
ATOM 1778 C CA . ASP A 1 215 ? -14.908 -8.236 -8.196 1.00 92.69 215 ASP A CA 1
ATOM 1779 C C . ASP A 1 215 ? -15.160 -6.967 -7.358 1.00 92.69 215 ASP A C 1
ATOM 1781 O O . ASP A 1 215 ? -15.527 -5.919 -7.891 1.00 92.69 215 ASP A O 1
ATOM 1785 N N . ASP A 1 216 ? -14.899 -7.035 -6.049 1.00 93.69 216 ASP A N 1
ATOM 1786 C CA . ASP A 1 216 ? -15.127 -5.938 -5.107 1.00 93.69 216 ASP A CA 1
ATOM 1787 C C . ASP A 1 216 ? -13.899 -5.028 -4.940 1.00 93.69 216 ASP A C 1
ATOM 1789 O O . ASP A 1 216 ? -13.993 -3.939 -4.362 1.00 93.69 216 ASP A O 1
ATOM 1793 N N . PHE A 1 217 ? -12.725 -5.462 -5.417 1.00 93.19 217 PHE A N 1
ATOM 1794 C CA . PHE A 1 217 ? -11.443 -4.838 -5.087 1.00 93.19 217 PHE A CA 1
ATOM 1795 C C . PHE A 1 217 ? -11.403 -3.344 -5.426 1.00 93.19 217 PHE A C 1
ATOM 1797 O O . PHE A 1 217 ? -11.019 -2.530 -4.582 1.00 93.19 217 PHE A O 1
ATOM 1804 N N . LEU A 1 218 ? -11.825 -2.974 -6.637 1.00 91.50 218 LEU A N 1
ATOM 1805 C CA . LEU A 1 218 ? -11.752 -1.590 -7.111 1.00 91.50 218 LEU A CA 1
ATOM 1806 C C . LEU A 1 218 ? -12.651 -0.647 -6.300 1.00 91.50 218 LEU A C 1
ATOM 1808 O O . LEU A 1 218 ? -12.254 0.482 -6.008 1.00 91.50 218 LEU A O 1
ATOM 1812 N N . GLU A 1 219 ? -13.844 -1.091 -5.902 1.00 93.12 219 GLU A N 1
ATOM 1813 C CA . GLU A 1 219 ? -14.749 -0.279 -5.081 1.00 93.12 219 GLU A CA 1
ATOM 1814 C C . GLU A 1 219 ? -14.240 -0.160 -3.639 1.00 93.12 219 GLU A C 1
ATOM 1816 O O . GLU A 1 219 ? -14.182 0.944 -3.086 1.00 93.12 219 GLU A O 1
ATOM 1821 N N . ILE A 1 220 ? -13.749 -1.258 -3.054 1.00 94.50 220 ILE A N 1
ATOM 1822 C CA . ILE A 1 220 ? -13.113 -1.254 -1.728 1.00 94.50 220 ILE A CA 1
ATOM 1823 C C . ILE A 1 220 ? -11.903 -0.317 -1.704 1.00 94.50 220 ILE A C 1
ATOM 1825 O O . ILE A 1 220 ? -11.726 0.464 -0.762 1.00 94.50 220 ILE A O 1
ATOM 1829 N N . GLN A 1 221 ? -11.073 -0.358 -2.745 1.00 93.19 221 GLN A N 1
ATOM 1830 C CA . GLN A 1 221 ? -9.921 0.521 -2.880 1.00 93.19 221 GLN A CA 1
ATOM 1831 C C . GLN A 1 221 ? -10.341 1.995 -2.874 1.00 93.19 221 GLN A C 1
ATOM 1833 O O . GLN A 1 221 ? -9.754 2.784 -2.131 1.00 93.19 221 GLN A O 1
ATOM 1838 N N . LYS A 1 222 ? -11.373 2.376 -3.640 1.00 91.12 222 LYS A N 1
ATOM 1839 C CA . LYS A 1 222 ? -11.896 3.755 -3.659 1.00 91.12 222 LYS A CA 1
ATOM 1840 C C . LYS A 1 222 ? -12.378 4.200 -2.278 1.00 91.12 222 LYS A C 1
ATOM 1842 O O . LYS A 1 222 ? -12.042 5.302 -1.840 1.00 91.12 222 LYS A O 1
ATOM 1847 N N . ILE A 1 223 ? -13.128 3.348 -1.573 1.00 90.75 223 ILE A N 1
ATOM 1848 C CA . ILE A 1 223 ? -13.630 3.626 -0.215 1.00 90.75 223 ILE A CA 1
ATOM 1849 C C . ILE A 1 223 ? -12.467 3.875 0.752 1.00 90.75 223 ILE A C 1
ATOM 1851 O O . ILE A 1 223 ? -12.473 4.850 1.515 1.00 90.75 223 ILE A O 1
ATOM 1855 N N . LEU A 1 224 ? -11.449 3.012 0.709 1.00 91.19 224 LEU A N 1
ATOM 1856 C CA . LEU A 1 224 ? -10.273 3.144 1.558 1.00 91.19 224 LEU A CA 1
ATOM 1857 C C . LEU A 1 224 ? -9.498 4.411 1.225 1.00 91.19 224 LEU A C 1
ATOM 1859 O O . LEU A 1 224 ? -9.275 5.207 2.127 1.00 91.19 224 LEU A O 1
ATOM 1863 N N . ILE A 1 225 ? -9.153 4.652 -0.040 1.00 90.94 225 ILE A N 1
ATOM 1864 C CA . ILE A 1 225 ? -8.418 5.854 -0.460 1.00 90.94 225 ILE A CA 1
ATOM 1865 C C . ILE A 1 225 ? -9.142 7.123 -0.005 1.00 90.94 225 ILE A C 1
ATOM 1867 O O . ILE A 1 225 ? -8.526 7.983 0.621 1.00 90.94 225 ILE A O 1
ATOM 1871 N N . LYS A 1 226 ? -10.461 7.203 -0.203 1.00 89.44 226 LYS A N 1
ATOM 1872 C CA . LYS A 1 226 ? -11.267 8.325 0.289 1.00 89.44 226 LYS A CA 1
ATOM 1873 C C . LYS A 1 226 ? -11.130 8.505 1.803 1.00 89.44 226 LYS A C 1
ATOM 1875 O O . LYS A 1 226 ? -10.933 9.618 2.273 1.00 89.44 226 LYS A O 1
ATOM 1880 N N . THR A 1 227 ? -11.176 7.415 2.566 1.00 87.62 227 THR A N 1
ATOM 1881 C CA . THR A 1 227 ? -10.984 7.435 4.027 1.00 87.62 227 THR A CA 1
ATOM 1882 C C . THR A 1 227 ? -9.564 7.847 4.428 1.00 87.62 227 THR A C 1
ATOM 1884 O O . THR A 1 227 ? -9.370 8.457 5.475 1.00 87.62 227 THR A O 1
ATOM 1887 N N . LEU A 1 228 ? -8.563 7.516 3.610 1.00 85.12 228 LEU A N 1
ATOM 1888 C CA . LEU A 1 228 ? -7.156 7.817 3.862 1.00 85.12 228 LEU A CA 1
ATOM 1889 C C . LEU A 1 228 ? -6.795 9.284 3.624 1.00 85.12 228 LEU A C 1
ATOM 1891 O O . LEU A 1 228 ? -5.824 9.744 4.222 1.00 85.12 228 LEU A O 1
ATOM 1895 N N . ILE A 1 229 ? -7.536 10.002 2.780 1.00 81.94 229 ILE A N 1
ATOM 1896 C CA . ILE A 1 229 ? -7.229 11.393 2.405 1.00 81.94 229 ILE A CA 1
ATOM 1897 C C . ILE A 1 229 ? -7.994 12.413 3.269 1.00 81.94 229 ILE A C 1
ATOM 1899 O O . ILE A 1 229 ? -7.486 13.511 3.472 1.00 81.94 229 ILE A O 1
ATOM 1903 N N . ILE A 1 230 ? -9.154 12.045 3.837 1.00 66.31 230 ILE A N 1
ATOM 1904 C CA . ILE A 1 230 ? -9.900 12.857 4.833 1.00 66.31 230 ILE A CA 1
ATOM 1905 C C . ILE A 1 230 ? -9.045 13.108 6.078 1.00 66.31 230 ILE A C 1
ATOM 1907 O O . ILE A 1 230 ? -9.011 14.254 6.569 1.00 66.31 230 ILE A O 1
#